Protein AF-A0A8T4BGD8-F1 (afdb_monomer_lite)

Radius of gyration: 16.43 Å; chains: 1; bounding box: 42×38×38 Å

Secondary structure (DSSP, 8-state):
--HHHHHHHHHHHHHHHHHHT--HHHHHHHHHHHHHHT-SSSGGG-GGGSHHHHHHHHHHHHHHHHH-SEEEEE-TT--HHHHSSPPPTTEEEEEEGGGHHHHTTTS-EEEEEE-S-STHHHHHHHHTT--EEEE--TT-HHHHHHHHHHHTTT---EEEE--SSS--TT-B----SSHHHHHHHHHHHTT--GGGEEEES--SSS--TTPPS--HHHHHHHHHHHHHHHHHH-TT---

Structure (mmCIF, N/CA/C/O backbone):
data_AF-A0A8T4BGD8-F1
#
_entry.id   AF-A0A8T4BGD8-F1
#
loop_
_atom_site.group_PDB
_atom_site.id
_atom_site.type_symbol
_atom_site.label_atom_id
_atom_site.label_alt_id
_atom_site.label_comp_id
_atom_site.label_asym_id
_atom_site.label_entity_id
_atom_site.label_seq_id
_atom_site.pdbx_PDB_ins_code
_atom_site.Cartn_x
_atom_site.Cartn_y
_atom_site.Cartn_z
_atom_site.occupancy
_atom_site.B_iso_or_equiv
_atom_site.auth_seq_id
_atom_site.auth_comp_id
_atom_site.auth_asym_id
_atom_site.auth_atom_id
_atom_site.pdbx_PDB_model_num
ATOM 1 N N . MET A 1 1 ? 1.649 -10.622 11.796 1.00 87.75 1 MET A N 1
ATOM 2 C CA . MET A 1 1 ? 2.387 -11.508 10.881 1.00 87.75 1 MET A CA 1
ATOM 3 C C . MET A 1 1 ? 3.762 -11.904 11.394 1.00 87.75 1 MET A C 1
ATOM 5 O O . MET A 1 1 ? 4.585 -11.037 11.688 1.00 87.75 1 MET A O 1
ATOM 9 N N . ASP A 1 2 ? 4.013 -13.209 11.498 1.00 88.25 2 ASP A N 1
ATOM 10 C CA . ASP A 1 2 ? 5.334 -13.751 11.836 1.00 88.25 2 ASP A CA 1
ATOM 11 C C . ASP A 1 2 ? 6.197 -14.051 10.588 1.00 88.25 2 ASP A C 1
ATOM 13 O O . ASP A 1 2 ? 5.819 -13.770 9.450 1.00 88.25 2 ASP A O 1
ATOM 17 N N . ALA A 1 3 ? 7.416 -14.560 10.795 1.00 87.69 3 ALA A N 1
ATOM 18 C CA . ALA A 1 3 ? 8.348 -14.831 9.700 1.00 87.69 3 ALA A CA 1
ATOM 19 C C . ALA A 1 3 ? 7.938 -16.023 8.815 1.00 87.69 3 ALA A C 1
ATOM 21 O O . ALA A 1 3 ? 8.302 -16.042 7.637 1.00 87.69 3 ALA A O 1
ATOM 22 N N . VAL A 1 4 ? 7.225 -17.010 9.368 1.00 89.19 4 VAL A N 1
ATOM 23 C CA . VAL A 1 4 ? 6.755 -18.190 8.629 1.00 89.19 4 VAL A CA 1
ATOM 24 C C . VAL A 1 4 ? 5.630 -17.766 7.701 1.00 89.19 4 VAL A C 1
ATOM 26 O O . VAL A 1 4 ? 5.747 -17.941 6.492 1.00 89.19 4 VAL A O 1
ATOM 29 N N . GLU A 1 5 ? 4.626 -17.091 8.250 1.00 90.75 5 GLU A N 1
ATOM 30 C CA . GLU A 1 5 ? 3.493 -16.553 7.502 1.00 90.75 5 GLU A CA 1
ATOM 31 C C . GLU A 1 5 ? 3.954 -15.600 6.389 1.00 90.75 5 GLU A C 1
ATOM 33 O O . GLU A 1 5 ? 3.582 -15.752 5.227 1.00 90.75 5 GLU A O 1
ATOM 38 N N . ARG A 1 6 ? 4.887 -14.683 6.690 1.00 93.00 6 ARG A N 1
ATOM 39 C CA . ARG A 1 6 ? 5.489 -13.816 5.662 1.00 93.00 6 ARG A CA 1
ATOM 40 C C . ARG A 1 6 ? 6.156 -14.618 4.541 1.00 93.00 6 ARG A C 1
ATOM 42 O O . ARG A 1 6 ? 6.074 -14.228 3.379 1.00 93.00 6 ARG A O 1
ATOM 49 N N . SER A 1 7 ? 6.847 -15.705 4.880 1.00 93.44 7 SER A N 1
ATOM 50 C CA . SER A 1 7 ? 7.520 -16.549 3.886 1.00 93.44 7 SER A CA 1
ATOM 51 C C . SER A 1 7 ? 6.514 -17.287 3.000 1.00 93.44 7 SER A C 1
ATOM 53 O O . SER A 1 7 ? 6.748 -17.416 1.799 1.00 93.44 7 SER A O 1
ATOM 55 N N . GLU A 1 8 ? 5.379 -17.717 3.555 1.00 94.62 8 GLU A N 1
ATOM 56 C CA . GLU A 1 8 ? 4.277 -18.323 2.798 1.00 94.62 8 GLU A CA 1
ATOM 57 C C . GLU A 1 8 ? 3.648 -17.321 1.821 1.00 94.62 8 GLU A C 1
ATOM 59 O O . GLU A 1 8 ? 3.467 -17.636 0.643 1.00 94.62 8 GLU A O 1
ATOM 64 N N . LEU A 1 9 ? 3.416 -16.079 2.255 1.00 96.00 9 LEU A N 1
ATOM 65 C CA . LEU A 1 9 ? 2.900 -15.020 1.383 1.00 96.00 9 LEU A CA 1
ATOM 66 C C . LEU A 1 9 ? 3.867 -14.658 0.245 1.00 96.00 9 LEU A C 1
ATOM 68 O O . LEU A 1 9 ? 3.434 -14.423 -0.883 1.00 96.00 9 LEU A O 1
ATOM 72 N N . ILE A 1 10 ? 5.178 -14.643 0.508 1.00 96.50 10 ILE A N 1
ATOM 73 C CA . ILE A 1 10 ? 6.195 -14.449 -0.541 1.00 96.50 10 ILE A CA 1
ATOM 74 C C . ILE A 1 10 ? 6.209 -15.646 -1.505 1.00 96.50 10 ILE A C 1
ATOM 76 O O . ILE A 1 10 ? 6.314 -15.461 -2.717 1.00 96.50 10 ILE A O 1
ATOM 80 N N . ALA A 1 11 ? 6.034 -16.876 -1.011 1.00 96.81 11 ALA A N 1
ATOM 81 C CA . ALA A 1 11 ? 5.928 -18.053 -1.873 1.00 96.81 11 ALA A CA 1
ATOM 82 C C . ALA A 1 11 ? 4.713 -17.974 -2.818 1.00 96.81 11 ALA A C 1
ATOM 84 O O . ALA A 1 11 ? 4.820 -18.369 -3.981 1.00 96.81 11 ALA A O 1
ATOM 85 N N . ILE A 1 12 ? 3.587 -17.408 -2.368 1.00 97.00 12 ILE A N 1
ATOM 86 C CA . ILE A 1 12 ? 2.411 -17.168 -3.222 1.00 97.00 12 ILE A CA 1
ATOM 87 C C . ILE A 1 12 ? 2.740 -16.208 -4.381 1.00 97.00 12 ILE A C 1
ATOM 89 O O . ILE A 1 12 ? 2.284 -16.439 -5.498 1.00 97.00 12 ILE A O 1
ATOM 93 N N . GLN A 1 13 ? 3.589 -15.191 -4.183 1.00 97.25 13 GLN A N 1
ATOM 94 C CA . GLN A 1 13 ? 4.009 -14.289 -5.273 1.00 97.25 13 GLN A CA 1
ATOM 95 C C . GLN A 1 13 ? 4.698 -15.048 -6.421 1.00 97.25 13 GLN A C 1
ATOM 97 O O . GLN A 1 13 ? 4.481 -14.740 -7.594 1.00 97.25 13 GLN A O 1
ATOM 102 N N . HIS A 1 14 ? 5.498 -16.072 -6.101 1.00 97.31 14 HIS A N 1
ATOM 103 C CA . HIS A 1 14 ? 6.124 -16.934 -7.109 1.00 97.31 14 HIS A CA 1
ATOM 104 C C . HIS A 1 14 ? 5.092 -17.779 -7.862 1.00 97.31 14 HIS A C 1
ATOM 106 O O . HIS A 1 14 ? 5.135 -17.827 -9.089 1.00 97.31 14 HIS A O 1
ATOM 112 N N . GLN A 1 15 ? 4.116 -18.356 -7.157 1.00 97.75 15 GLN A N 1
ATOM 113 C CA . GLN A 1 15 ? 3.029 -19.124 -7.783 1.00 97.75 15 GLN A CA 1
ATOM 114 C C . GLN A 1 15 ? 2.182 -18.261 -8.727 1.00 97.75 15 GLN A C 1
ATOM 116 O O . GLN A 1 15 ? 1.775 -18.712 -9.793 1.00 97.75 15 GLN A O 1
ATOM 121 N N . ILE A 1 16 ? 1.948 -17.001 -8.358 1.00 96.88 16 ILE A N 1
ATOM 122 C CA . ILE A 1 16 ? 1.233 -16.032 -9.192 1.00 96.88 16 ILE A CA 1
ATOM 123 C C . ILE A 1 16 ? 2.016 -15.753 -10.476 1.00 96.88 16 ILE A C 1
ATOM 125 O O . ILE A 1 16 ? 1.445 -15.807 -11.564 1.00 96.88 16 ILE A O 1
ATOM 129 N N . ARG A 1 17 ? 3.329 -15.504 -10.383 1.00 96.06 17 ARG A N 1
ATOM 130 C CA . ARG A 1 17 ? 4.173 -15.327 -11.577 1.00 96.06 17 ARG A CA 1
ATOM 131 C C . ARG A 1 17 ? 4.085 -16.531 -12.513 1.00 96.06 17 ARG A C 1
ATOM 133 O O . ARG A 1 17 ? 3.921 -16.343 -13.716 1.00 96.06 17 ARG A O 1
ATOM 140 N N . GLU A 1 18 ? 4.127 -17.744 -11.968 1.00 96.62 18 GLU A N 1
ATOM 141 C CA . GLU A 1 18 ? 3.958 -18.979 -12.741 1.00 96.62 18 GLU A CA 1
ATOM 142 C C . GLU A 1 18 ? 2.571 -19.068 -13.406 1.00 96.62 18 GLU A C 1
ATOM 144 O O . GLU A 1 18 ? 2.489 -19.349 -14.602 1.00 96.62 18 GLU A O 1
ATOM 149 N N . ASP A 1 19 ? 1.489 -18.769 -12.678 1.00 96.38 19 ASP A N 1
ATOM 150 C CA . ASP A 1 19 ? 0.101 -18.854 -13.167 1.00 96.38 19 ASP A CA 1
ATOM 151 C C . ASP A 1 19 ? -0.224 -17.854 -14.291 1.00 96.38 19 ASP A C 1
ATOM 153 O O . ASP A 1 19 ? -1.008 -18.144 -15.203 1.00 96.38 19 ASP A O 1
ATOM 157 N N . PHE A 1 20 ? 0.384 -16.667 -14.251 1.00 94.62 20 PHE A N 1
ATOM 158 C CA . PHE A 1 20 ? 0.205 -15.638 -15.278 1.00 94.62 20 PHE A CA 1
ATOM 159 C C . PHE A 1 20 ? 1.308 -15.632 -16.349 1.00 94.62 20 PHE A C 1
ATOM 161 O O . PHE A 1 20 ? 1.194 -14.898 -17.332 1.00 94.62 20 PHE A O 1
ATOM 168 N N . GLY A 1 21 ? 2.354 -16.449 -16.193 1.00 95.19 21 GLY A N 1
ATOM 169 C CA . GLY A 1 21 ? 3.512 -16.463 -17.090 1.00 95.19 21 GLY A CA 1
ATOM 170 C C . GLY A 1 21 ? 4.332 -15.168 -17.046 1.00 95.19 21 GLY A C 1
ATOM 171 O O . GLY A 1 21 ? 4.937 -14.791 -18.050 1.00 95.19 21 GLY A O 1
ATOM 172 N N . TRP A 1 22 ? 4.327 -14.466 -15.910 1.00 94.19 22 TRP A N 1
ATOM 173 C CA . TRP A 1 22 ? 5.119 -13.254 -15.703 1.00 94.19 22 TRP A CA 1
ATOM 174 C C . TRP A 1 22 ? 6.536 -13.584 -15.261 1.00 94.19 22 TRP A C 1
ATOM 176 O O . TRP A 1 22 ? 6.792 -14.599 -14.612 1.00 94.19 22 TRP A O 1
ATOM 186 N N . THR A 1 23 ? 7.477 -12.710 -15.607 1.00 94.06 23 THR A N 1
ATOM 187 C CA . THR A 1 23 ? 8.880 -12.940 -15.281 1.00 94.06 23 THR A CA 1
ATOM 188 C C . THR A 1 23 ? 9.233 -12.322 -13.934 1.00 94.06 23 THR A C 1
ATOM 190 O O . THR A 1 23 ? 8.814 -11.219 -13.601 1.00 94.06 23 THR A O 1
ATOM 193 N N . TYR A 1 24 ? 10.079 -13.012 -13.169 1.00 95.75 24 TYR A N 1
ATOM 194 C CA . TYR A 1 24 ? 10.705 -12.435 -11.975 1.00 95.75 24 TYR A CA 1
ATOM 195 C C . TYR A 1 24 ? 11.590 -11.221 -12.313 1.00 95.75 24 TYR A C 1
ATOM 197 O O . TYR A 1 24 ? 11.807 -10.339 -11.485 1.00 95.75 24 TYR A O 1
ATOM 205 N N . HIS A 1 25 ? 12.120 -11.185 -13.540 1.00 95.31 25 HIS A N 1
ATOM 206 C CA . HIS A 1 25 ? 13.003 -10.121 -13.995 1.00 95.31 25 HIS A CA 1
ATOM 207 C C . HIS A 1 25 ? 12.311 -8.755 -13.988 1.00 95.31 25 HIS A C 1
ATOM 209 O O . HIS A 1 25 ? 12.917 -7.801 -13.510 1.00 95.31 25 HIS A O 1
ATOM 215 N N . ASP A 1 26 ? 11.051 -8.681 -14.426 1.00 93.81 26 ASP A N 1
ATOM 216 C CA . ASP A 1 26 ? 10.295 -7.423 -14.486 1.00 93.81 26 ASP A CA 1
ATOM 217 C C . ASP A 1 26 ? 10.066 -6.829 -13.081 1.00 93.81 26 ASP A C 1
ATOM 219 O O . ASP A 1 26 ? 10.239 -5.627 -12.863 1.00 93.81 26 ASP A O 1
ATOM 223 N N . ASP A 1 27 ? 9.749 -7.675 -12.093 1.00 95.62 27 ASP A N 1
ATOM 224 C CA . ASP A 1 27 ? 9.593 -7.258 -10.692 1.00 95.62 27 ASP A CA 1
ATOM 225 C C . ASP A 1 27 ? 10.910 -6.735 -10.107 1.00 95.62 27 ASP A C 1
ATOM 227 O O . ASP A 1 27 ? 10.945 -5.701 -9.432 1.00 95.62 27 ASP A O 1
ATOM 231 N N . ARG A 1 28 ? 12.013 -7.435 -10.393 1.00 97.00 28 ARG A N 1
ATOM 232 C CA . ARG A 1 28 ? 13.354 -7.042 -9.954 1.00 97.00 28 ARG A CA 1
ATOM 233 C C . ARG A 1 28 ? 13.806 -5.736 -10.589 1.00 97.00 28 ARG A C 1
ATOM 235 O O . ARG A 1 28 ? 14.287 -4.854 -9.880 1.00 97.00 28 ARG A O 1
ATOM 242 N N . GLU A 1 29 ? 13.630 -5.591 -11.897 1.00 96.19 29 GLU A N 1
ATOM 243 C CA . GLU A 1 29 ? 13.959 -4.359 -12.607 1.00 96.19 29 GLU A CA 1
ATOM 244 C C . GLU A 1 29 ? 13.149 -3.180 -12.046 1.00 96.19 29 GLU A C 1
ATOM 246 O O . GLU A 1 29 ? 13.696 -2.095 -11.828 1.00 96.19 29 GLU A O 1
ATOM 251 N N . SER A 1 30 ? 11.861 -3.378 -11.754 1.00 95.62 30 SER A N 1
ATOM 252 C CA . SER A 1 30 ? 11.027 -2.341 -11.139 1.00 95.62 30 SER A CA 1
ATOM 253 C C . SER A 1 30 ? 11.508 -1.956 -9.736 1.00 95.62 30 SER A C 1
ATOM 255 O O . SER A 1 30 ? 11.629 -0.765 -9.429 1.00 95.62 30 SER A O 1
ATOM 257 N N . ALA A 1 31 ? 11.858 -2.935 -8.896 1.00 97.62 31 ALA A N 1
ATOM 258 C CA . ALA A 1 31 ? 12.366 -2.685 -7.547 1.00 97.62 31 ALA A CA 1
ATOM 259 C C . ALA A 1 31 ? 13.685 -1.894 -7.563 1.00 97.62 31 ALA A C 1
ATOM 261 O O . ALA A 1 31 ? 13.816 -0.891 -6.856 1.00 97.62 31 ALA A O 1
ATOM 262 N N . GLU A 1 32 ? 14.638 -2.292 -8.411 1.00 97.50 32 GLU A N 1
ATOM 263 C CA . GLU A 1 32 ? 15.929 -1.611 -8.567 1.00 97.50 32 GLU A CA 1
ATOM 264 C C . GLU A 1 32 ? 15.753 -0.177 -9.102 1.00 97.50 32 GLU A C 1
ATOM 266 O O . GLU A 1 32 ? 16.353 0.765 -8.572 1.00 97.50 32 GLU A O 1
ATOM 271 N N . ASN A 1 33 ? 14.872 0.020 -10.090 1.00 96.38 33 ASN A N 1
ATOM 272 C CA . ASN A 1 33 ? 14.546 1.345 -10.623 1.00 96.38 33 ASN A CA 1
ATOM 273 C C . ASN A 1 33 ? 13.889 2.251 -9.574 1.00 96.38 33 ASN A C 1
ATOM 275 O O . ASN A 1 33 ? 14.230 3.435 -9.470 1.00 96.38 33 ASN A O 1
ATOM 279 N N . LEU A 1 34 ? 12.944 1.721 -8.789 1.00 97.31 34 LEU A N 1
ATOM 280 C CA . LEU A 1 34 ? 12.300 2.475 -7.718 1.00 97.31 34 LEU A CA 1
ATOM 281 C C . LEU A 1 34 ? 13.322 2.877 -6.653 1.00 97.31 34 LEU A C 1
ATOM 283 O O . LEU A 1 34 ? 13.389 4.052 -6.289 1.00 97.31 34 LEU A O 1
ATOM 287 N N . LEU A 1 35 ? 14.173 1.946 -6.217 1.00 96.69 35 LEU A N 1
ATOM 288 C CA . LEU A 1 35 ? 15.237 2.228 -5.256 1.00 96.69 35 LEU A CA 1
ATOM 289 C C . LEU A 1 35 ? 16.170 3.335 -5.759 1.00 96.69 35 LEU A C 1
ATOM 291 O O . LEU A 1 35 ? 16.467 4.277 -5.022 1.00 96.69 35 LEU A O 1
ATOM 295 N N . GLN A 1 36 ? 16.583 3.270 -7.027 1.00 96.50 36 GLN A N 1
ATOM 296 C CA . GLN A 1 36 ? 17.474 4.259 -7.629 1.00 96.50 36 GLN A CA 1
ATOM 297 C C . GLN A 1 36 ? 16.881 5.677 -7.601 1.00 96.50 36 GLN A C 1
ATOM 299 O O . GLN A 1 36 ? 17.601 6.634 -7.314 1.00 96.50 36 GLN A O 1
ATOM 304 N N . ARG A 1 37 ? 15.569 5.831 -7.832 1.00 96.50 37 ARG A N 1
ATOM 305 C CA . ARG A 1 37 ? 14.874 7.137 -7.773 1.00 96.50 37 ARG A CA 1
ATOM 306 C C . ARG A 1 37 ? 14.912 7.774 -6.382 1.00 96.50 37 ARG A C 1
ATOM 308 O O . ARG A 1 37 ? 14.854 8.998 -6.270 1.00 96.50 37 ARG A O 1
ATOM 315 N N . PHE A 1 38 ? 15.016 6.953 -5.341 1.00 97.50 38 PHE A N 1
ATOM 316 C CA . PHE A 1 38 ? 15.054 7.375 -3.942 1.00 97.50 38 PHE A CA 1
ATOM 317 C C . PHE A 1 38 ? 16.457 7.327 -3.318 1.00 97.50 38 PHE A C 1
ATOM 319 O O . PHE A 1 38 ? 16.600 7.597 -2.123 1.00 97.50 38 PHE A O 1
ATOM 326 N N . ASN A 1 39 ? 17.489 7.025 -4.112 1.00 95.12 39 ASN A N 1
ATOM 327 C CA . ASN A 1 39 ? 18.878 6.934 -3.670 1.00 95.12 39 ASN A CA 1
ATOM 328 C C . ASN A 1 39 ? 19.567 8.314 -3.657 1.00 95.12 39 ASN A C 1
ATOM 330 O O . ASN A 1 39 ? 20.508 8.576 -4.409 1.00 95.12 39 ASN A O 1
ATOM 334 N N . SER A 1 40 ? 19.048 9.235 -2.843 1.00 96.38 40 SER A N 1
ATOM 335 C CA . SER A 1 40 ? 19.670 10.533 -2.569 1.00 96.38 40 SER A CA 1
ATOM 336 C C . SER A 1 40 ? 19.210 11.100 -1.221 1.00 96.38 40 SER A C 1
ATOM 338 O O . SER A 1 40 ? 18.224 10.643 -0.644 1.00 96.38 40 SER A O 1
ATOM 340 N N . GLU A 1 41 ? 19.901 12.132 -0.728 1.00 96.88 41 GLU A N 1
ATOM 341 C CA . GLU A 1 41 ? 19.533 12.836 0.512 1.00 96.88 41 GLU A CA 1
ATOM 342 C C . GLU A 1 41 ? 18.221 13.627 0.406 1.00 96.88 41 GLU A C 1
ATOM 344 O O . GLU A 1 41 ? 17.618 13.964 1.423 1.00 96.88 41 GLU A O 1
ATOM 349 N N . ALA A 1 42 ? 17.773 13.928 -0.816 1.00 97.06 42 ALA A N 1
ATOM 350 C CA . ALA A 1 42 ? 16.523 14.630 -1.083 1.00 97.06 42 ALA A CA 1
ATOM 351 C C . ALA A 1 42 ? 15.891 14.131 -2.395 1.00 97.06 42 ALA A C 1
ATOM 353 O O . ALA A 1 42 ? 15.965 14.823 -3.420 1.00 97.06 42 ALA A O 1
ATOM 354 N N . PRO A 1 43 ? 15.279 12.931 -2.405 1.00 97.69 43 PRO A N 1
ATOM 355 C CA . PRO A 1 43 ? 14.611 12.392 -3.584 1.00 97.69 43 PRO A CA 1
ATOM 356 C C . PRO A 1 43 ? 13.562 13.366 -4.106 1.00 97.69 43 PRO A C 1
ATOM 358 O O . PRO A 1 43 ? 12.755 13.884 -3.339 1.00 97.69 43 PRO A O 1
ATOM 361 N N . PHE A 1 44 ? 13.600 13.658 -5.408 1.00 97.19 44 PHE A N 1
ATOM 362 C CA . PHE A 1 44 ? 12.726 14.658 -6.039 1.00 97.19 44 PHE A CA 1
ATOM 363 C C . PHE A 1 44 ? 12.779 16.054 -5.375 1.00 97.19 44 PHE A C 1
ATOM 365 O O . PHE A 1 44 ? 11.830 16.829 -5.474 1.00 97.19 44 PHE A O 1
ATOM 372 N N . GLY A 1 45 ? 13.893 16.391 -4.712 1.00 96.56 45 GLY A N 1
ATOM 373 C CA . GLY A 1 45 ? 14.073 17.647 -3.980 1.00 96.56 45 GLY A CA 1
ATOM 374 C C . GLY A 1 45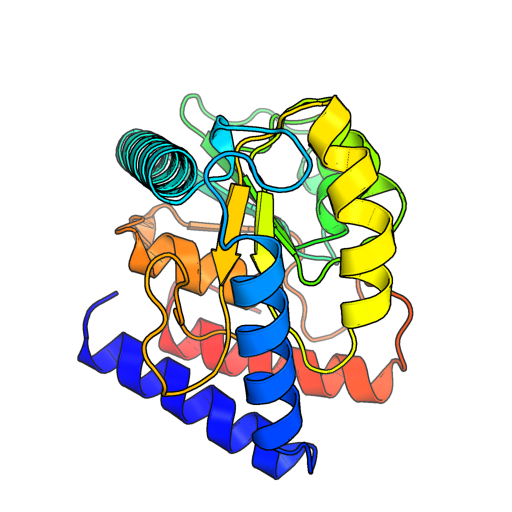 ? 13.488 17.648 -2.565 1.00 96.56 45 GLY A C 1
ATOM 375 O O . GLY A 1 45 ? 13.452 18.705 -1.939 1.00 96.56 45 GLY A O 1
ATOM 376 N N . LEU A 1 46 ? 13.048 16.493 -2.052 1.00 96.62 46 LEU A N 1
ATOM 377 C CA . LEU A 1 46 ? 12.349 16.380 -0.777 1.00 96.62 46 LEU A CA 1
ATOM 378 C C . LEU A 1 46 ? 13.135 15.531 0.245 1.00 96.62 46 LEU A C 1
ATOM 380 O O . LEU A 1 46 ? 13.149 14.304 0.145 1.00 96.62 46 LEU A O 1
ATOM 384 N N . PRO A 1 47 ? 13.764 16.144 1.269 1.00 96.56 47 PRO A N 1
ATOM 385 C CA . PRO A 1 47 ? 14.519 15.408 2.287 1.00 96.56 47 PRO A CA 1
ATOM 386 C C . PRO A 1 47 ? 13.687 14.394 3.078 1.00 96.56 47 PRO A C 1
ATOM 388 O O . PRO A 1 47 ? 14.199 13.350 3.463 1.00 96.56 47 PRO A O 1
ATOM 391 N N . SER A 1 48 ? 12.387 14.645 3.280 1.00 97.19 48 SER A N 1
ATOM 392 C CA . SER A 1 48 ? 11.499 13.700 3.976 1.00 97.19 48 SER A CA 1
ATOM 393 C C . SER A 1 48 ? 11.261 12.395 3.206 1.00 97.19 48 SER A C 1
ATOM 395 O O . SER A 1 48 ? 10.696 11.458 3.763 1.00 97.19 48 SER A O 1
ATOM 397 N N . TRP A 1 49 ? 11.700 12.300 1.948 1.00 98.12 49 TRP A N 1
ATOM 398 C CA . TRP A 1 49 ? 11.635 11.076 1.151 1.00 98.12 49 TRP A CA 1
ATOM 399 C C . TRP A 1 49 ? 12.939 10.282 1.135 1.00 98.12 49 TRP A C 1
ATOM 401 O O . TRP A 1 49 ? 12.965 9.198 0.554 1.00 98.12 49 TRP A O 1
ATOM 411 N N . ASN A 1 50 ? 14.012 10.761 1.769 1.00 97.69 50 ASN A N 1
ATOM 412 C CA . ASN A 1 50 ? 15.234 9.975 1.933 1.00 97.69 50 ASN A CA 1
ATOM 413 C C . ASN A 1 50 ? 15.011 8.782 2.884 1.00 97.69 50 ASN A C 1
ATOM 415 O O . ASN A 1 50 ? 13.933 8.619 3.458 1.00 97.69 50 ASN A O 1
ATOM 419 N N . HIS A 1 51 ? 16.033 7.944 3.079 1.00 97.12 51 HIS A N 1
ATOM 420 C CA . HIS A 1 51 ? 15.914 6.761 3.937 1.00 97.12 51 HIS A CA 1
ATOM 421 C C . HIS A 1 51 ? 15.372 7.088 5.342 1.00 97.12 51 HIS A C 1
ATOM 423 O O . HIS A 1 51 ? 14.425 6.451 5.797 1.00 97.12 51 HIS A O 1
ATOM 429 N N . GLN A 1 52 ? 15.903 8.118 6.006 1.00 97.44 52 GLN A N 1
ATOM 430 C CA . GLN A 1 52 ? 15.480 8.498 7.359 1.00 97.44 52 GLN A CA 1
ATOM 431 C C . GLN A 1 52 ? 14.025 8.977 7.403 1.00 97.44 52 GLN A C 1
ATOM 433 O O . GLN A 1 52 ? 13.277 8.594 8.303 1.00 97.44 52 GLN A O 1
ATOM 438 N N . GLY A 1 53 ? 13.608 9.782 6.425 1.00 98.12 53 GLY A N 1
ATOM 439 C CA . GLY A 1 53 ? 12.238 10.277 6.336 1.00 98.12 53 GLY A CA 1
ATOM 440 C C . GLY A 1 53 ? 11.222 9.158 6.098 1.00 98.12 53 GLY A C 1
ATOM 441 O O . GLY A 1 53 ? 10.191 9.110 6.773 1.00 98.12 53 GLY A O 1
ATOM 442 N N . ARG A 1 54 ? 11.553 8.182 5.241 1.00 98.12 54 ARG A N 1
ATOM 443 C CA . ARG A 1 54 ? 10.706 6.995 5.032 1.00 98.12 54 ARG A CA 1
ATOM 444 C C . ARG A 1 54 ? 10.630 6.108 6.277 1.00 98.12 54 ARG A C 1
ATOM 446 O O . ARG A 1 54 ? 9.551 5.627 6.611 1.00 98.12 54 ARG A O 1
ATOM 453 N N . GLN A 1 55 ? 11.733 5.944 7.013 1.00 98.12 55 GLN A N 1
ATOM 454 C CA . GLN A 1 55 ? 11.722 5.236 8.303 1.00 98.12 55 GLN A CA 1
ATOM 455 C C . GLN A 1 55 ? 10.847 5.957 9.342 1.00 98.12 55 GLN A C 1
ATOM 457 O O . GLN A 1 55 ? 10.086 5.321 10.068 1.00 98.12 55 GLN A O 1
ATOM 462 N N . ALA A 1 56 ? 10.888 7.292 9.396 1.00 98.38 56 ALA A N 1
ATOM 463 C CA . ALA A 1 56 ? 10.013 8.075 10.270 1.00 98.38 56 ALA A CA 1
ATOM 464 C C . ALA A 1 56 ? 8.525 7.942 9.888 1.00 98.38 56 ALA A C 1
ATOM 466 O O . ALA A 1 56 ? 7.670 7.840 10.776 1.00 98.38 56 ALA A O 1
ATOM 467 N N . ALA A 1 57 ? 8.213 7.894 8.588 1.00 98.50 57 ALA A N 1
ATOM 468 C CA . ALA A 1 57 ? 6.860 7.635 8.094 1.00 98.50 57 ALA A CA 1
ATOM 469 C C . ALA A 1 57 ? 6.366 6.243 8.521 1.00 98.50 57 ALA A C 1
ATOM 471 O O . ALA A 1 57 ? 5.268 6.124 9.066 1.00 98.50 57 ALA A O 1
ATOM 472 N N . LEU A 1 58 ? 7.210 5.216 8.374 1.00 98.44 58 LEU A N 1
ATOM 473 C CA . LEU A 1 58 ? 6.907 3.843 8.782 1.00 98.44 58 LEU A CA 1
ATOM 474 C C . LEU A 1 58 ? 6.655 3.724 10.292 1.00 98.44 58 LEU A C 1
ATOM 476 O O . LEU A 1 58 ? 5.676 3.105 10.716 1.00 98.44 58 LEU A O 1
ATOM 480 N N . HIS A 1 59 ? 7.493 4.359 11.117 1.00 98.38 59 HIS A N 1
ATOM 481 C CA . HIS A 1 59 ? 7.294 4.404 12.568 1.00 98.38 59 HIS A CA 1
ATOM 482 C C . HIS A 1 59 ? 5.991 5.113 12.956 1.00 98.38 59 HIS A C 1
ATOM 484 O O . HIS A 1 59 ? 5.277 4.634 13.837 1.00 98.38 59 HIS A O 1
ATOM 490 N N . SER A 1 60 ? 5.663 6.224 12.292 1.00 98.50 60 SER A N 1
ATOM 491 C CA . SER A 1 60 ? 4.423 6.969 12.546 1.00 98.50 60 SER A CA 1
ATOM 492 C C . SER A 1 60 ? 3.187 6.146 12.184 1.00 98.50 60 SER A C 1
ATOM 494 O O . SER A 1 60 ? 2.255 6.068 12.985 1.00 98.50 60 SER A O 1
ATOM 496 N N . LEU A 1 61 ? 3.207 5.467 11.030 1.00 98.62 61 LEU A N 1
ATOM 497 C CA . LEU A 1 61 ? 2.154 4.532 10.629 1.00 98.62 61 LEU A CA 1
ATOM 498 C C . LEU A 1 61 ? 1.998 3.412 11.667 1.00 98.62 61 LEU A C 1
ATOM 500 O O . LEU A 1 61 ? 0.900 3.163 12.150 1.00 98.62 61 LEU A O 1
ATOM 504 N N . THR A 1 62 ? 3.106 2.802 12.089 1.00 98.38 62 THR A N 1
ATOM 505 C CA . THR A 1 62 ? 3.108 1.731 13.099 1.00 98.38 62 THR A CA 1
ATOM 506 C C . THR A 1 62 ? 2.514 2.193 14.436 1.00 98.38 62 THR A C 1
ATOM 508 O O . THR A 1 62 ? 1.753 1.464 15.071 1.00 98.38 62 THR A O 1
ATOM 511 N N . ALA A 1 63 ? 2.834 3.412 14.881 1.00 98.38 63 ALA A N 1
ATOM 512 C CA . ALA A 1 63 ? 2.269 3.984 16.101 1.00 98.38 63 ALA A CA 1
ATOM 513 C C . ALA A 1 63 ? 0.757 4.238 15.979 1.00 98.38 63 ALA A C 1
ATOM 515 O O . ALA A 1 63 ? 0.015 3.938 16.914 1.00 98.38 63 ALA A O 1
ATOM 516 N N . ALA A 1 64 ? 0.298 4.737 14.827 1.00 98.25 64 ALA A N 1
ATOM 517 C CA . ALA A 1 64 ? -1.121 4.954 14.562 1.00 98.25 64 ALA A CA 1
ATOM 518 C C . ALA A 1 64 ? -1.916 3.638 14.564 1.00 98.25 64 ALA A C 1
ATOM 520 O O . ALA A 1 64 ? -2.984 3.579 15.166 1.00 98.25 64 ALA A O 1
ATOM 521 N N . LEU A 1 65 ? -1.369 2.569 13.974 1.00 97.88 65 LEU A N 1
ATOM 522 C CA . LEU A 1 65 ? -1.999 1.242 13.972 1.00 97.88 65 LEU A CA 1
ATOM 523 C C . LEU A 1 65 ? -2.129 0.660 15.383 1.00 97.88 65 LEU A C 1
ATOM 525 O O . LEU A 1 65 ? -3.179 0.134 15.734 1.00 97.88 65 LEU A O 1
ATOM 529 N N . LYS A 1 66 ? -1.103 0.817 16.229 1.00 96.94 66 LYS A N 1
ATOM 530 C CA . LYS A 1 66 ? -1.154 0.375 17.636 1.00 96.94 66 LYS A CA 1
ATOM 531 C C . LYS A 1 66 ? -2.212 1.111 18.457 1.00 96.94 66 LYS A C 1
ATOM 533 O O . LYS A 1 66 ? -2.764 0.536 19.390 1.00 96.94 66 LYS A O 1
ATOM 538 N N . ALA A 1 67 ? -2.467 2.376 18.131 1.00 97.44 67 ALA A N 1
ATOM 539 C CA . ALA A 1 67 ? -3.475 3.199 18.791 1.00 97.44 67 ALA A CA 1
ATOM 540 C C . ALA A 1 67 ? -4.889 3.019 18.208 1.00 97.44 67 ALA A C 1
ATOM 542 O O . ALA A 1 67 ? -5.841 3.561 18.767 1.00 97.44 67 ALA A O 1
ATOM 543 N N . ALA A 1 68 ? -5.033 2.307 17.086 1.00 98.19 68 ALA A N 1
ATOM 544 C CA . ALA A 1 68 ? -6.321 2.099 16.448 1.00 98.19 68 ALA A CA 1
ATOM 545 C C . ALA A 1 68 ? -7.185 1.113 17.248 1.00 98.19 68 ALA A C 1
ATOM 547 O O . ALA A 1 68 ? -6.729 0.054 17.688 1.00 98.19 68 ALA A O 1
ATOM 548 N N . GLU A 1 69 ? -8.463 1.452 17.388 1.00 97.94 69 GLU A N 1
ATOM 549 C CA . GLU A 1 69 ? -9.497 0.569 17.941 1.00 97.94 69 GLU A CA 1
ATOM 550 C C . GLU A 1 69 ? -10.144 -0.280 16.841 1.00 97.94 69 GLU A C 1
ATOM 552 O O . GLU A 1 69 ? -10.636 -1.373 17.100 1.00 97.94 69 GLU A O 1
ATOM 557 N N . LYS A 1 70 ? -10.116 0.213 15.596 1.00 98.00 70 LYS A N 1
ATOM 558 C CA . LYS A 1 70 ? -10.629 -0.476 14.411 1.00 98.00 70 LYS A CA 1
ATOM 559 C C . LYS A 1 70 ? -9.814 -0.089 13.183 1.00 98.00 70 LYS A C 1
ATOM 561 O O . LYS A 1 70 ? -9.516 1.091 13.003 1.00 98.00 70 LYS A O 1
ATOM 566 N N . ILE A 1 71 ? -9.487 -1.057 12.333 1.00 98.50 71 ILE A N 1
ATOM 567 C CA . ILE A 1 71 ? -8.740 -0.839 11.090 1.00 98.50 71 ILE A CA 1
ATOM 568 C C . ILE A 1 71 ? -9.623 -1.274 9.924 1.00 98.50 71 ILE A C 1
ATOM 570 O O . ILE A 1 71 ? -9.950 -2.449 9.777 1.00 98.50 71 ILE A O 1
ATOM 574 N N . VAL A 1 72 ? -10.034 -0.310 9.107 1.00 98.31 72 VAL A N 1
ATOM 575 C CA . VAL A 1 72 ? -10.924 -0.539 7.969 1.00 98.31 72 VAL A CA 1
ATOM 576 C C . VAL A 1 72 ? -10.111 -0.516 6.684 1.00 98.31 72 VAL A C 1
ATOM 578 O O . VAL A 1 72 ? -9.571 0.521 6.303 1.00 98.31 72 VAL A O 1
ATOM 581 N N . PHE A 1 73 ? -10.053 -1.650 6.001 1.00 98.44 73 PHE A N 1
ATOM 582 C CA . PHE A 1 73 ? -9.491 -1.765 4.667 1.00 98.44 73 PHE A CA 1
ATOM 583 C C . PHE A 1 73 ? -10.557 -1.435 3.633 1.00 98.44 73 PHE A C 1
ATOM 585 O O . PHE A 1 73 ? -11.636 -2.027 3.626 1.00 98.44 73 PHE A O 1
ATOM 592 N N . VAL A 1 74 ? -10.239 -0.508 2.739 1.00 98.31 74 VAL A N 1
ATOM 593 C CA . VAL A 1 74 ? -11.117 -0.078 1.654 1.00 98.31 74 VAL A CA 1
ATOM 594 C C . VAL A 1 74 ? -10.546 -0.626 0.352 1.00 98.31 74 VAL A C 1
ATOM 596 O O . VAL A 1 74 ? -9.424 -0.302 -0.027 1.00 98.31 74 VAL A O 1
ATOM 599 N N . GLY A 1 75 ? -11.296 -1.525 -0.276 1.00 97.00 75 GLY A N 1
ATOM 600 C CA . GLY A 1 75 ? -10.987 -2.160 -1.550 1.00 97.00 75 GLY A CA 1
ATOM 601 C C . GLY A 1 75 ? -11.729 -1.506 -2.714 1.00 97.00 75 GLY A C 1
ATOM 602 O O . GLY A 1 75 ? -12.599 -0.649 -2.540 1.00 97.00 75 GLY A O 1
ATOM 603 N N . ALA A 1 76 ? -11.391 -1.920 -3.934 1.00 94.69 76 ALA A N 1
ATOM 604 C CA . ALA A 1 76 ? -11.860 -1.263 -5.151 1.00 94.69 76 ALA A CA 1
ATOM 605 C C . ALA A 1 76 ? -13.378 -1.368 -5.400 1.00 94.69 76 ALA A C 1
ATOM 607 O O . ALA A 1 76 ? -13.916 -0.588 -6.182 1.00 94.69 76 ALA A O 1
ATOM 608 N N . ALA A 1 77 ? -14.084 -2.306 -4.758 1.00 94.38 77 ALA A N 1
ATOM 609 C CA . ALA A 1 77 ? -15.542 -2.432 -4.852 1.00 94.38 77 ALA A CA 1
ATOM 610 C C . ALA A 1 77 ? -16.294 -1.630 -3.776 1.00 94.38 77 ALA A C 1
ATOM 612 O O . ALA A 1 77 ? -17.512 -1.752 -3.645 1.00 94.38 77 ALA A O 1
ATOM 613 N N . ALA A 1 78 ? -15.591 -0.822 -2.975 1.00 95.81 78 ALA A N 1
ATOM 614 C CA . ALA A 1 78 ? -16.222 -0.053 -1.914 1.00 95.81 78 ALA A CA 1
ATOM 615 C C . ALA A 1 78 ? -17.134 1.012 -2.522 1.00 95.81 78 ALA A C 1
ATOM 617 O O . ALA A 1 78 ? -16.732 1.759 -3.405 1.00 95.81 78 ALA A O 1
ATOM 618 N N . THR A 1 79 ? -18.359 1.126 -2.026 1.00 94.81 79 THR A N 1
ATOM 619 C CA . THR A 1 79 ? -19.248 2.228 -2.413 1.00 94.81 79 THR A CA 1
ATOM 620 C C . THR A 1 79 ? -19.144 3.352 -1.393 1.00 94.81 79 THR A C 1
ATOM 622 O O . THR A 1 79 ? -18.879 3.109 -0.214 1.00 94.81 79 THR A O 1
ATOM 625 N N . ARG A 1 80 ? -19.421 4.593 -1.808 1.00 94.06 80 ARG A N 1
ATOM 626 C CA . ARG A 1 80 ? -19.488 5.730 -0.874 1.00 94.06 80 ARG A CA 1
ATOM 627 C C . ARG A 1 80 ? -20.481 5.477 0.265 1.00 94.06 80 ARG A C 1
ATOM 629 O O . ARG A 1 80 ? -20.162 5.751 1.415 1.00 94.06 80 ARG A O 1
ATOM 636 N N . SER A 1 81 ? -21.620 4.839 -0.019 1.00 94.75 81 SER A N 1
ATOM 637 C CA . SER A 1 81 ? -22.620 4.482 0.998 1.00 94.75 81 SER A CA 1
ATOM 638 C C . SER A 1 81 ? -22.103 3.537 2.088 1.00 94.75 81 SER A C 1
ATOM 640 O O . SER A 1 81 ? -22.598 3.585 3.207 1.00 94.75 81 SER A O 1
ATOM 642 N N . MET A 1 82 ? -21.102 2.691 1.804 1.00 95.62 82 MET A N 1
ATOM 643 C CA . MET A 1 82 ? -20.469 1.853 2.838 1.00 95.62 82 MET A CA 1
ATOM 644 C C . MET A 1 82 ? -19.642 2.682 3.833 1.00 95.62 82 MET A C 1
ATOM 646 O O . MET A 1 82 ? -19.393 2.235 4.952 1.00 95.62 82 MET A O 1
ATOM 650 N N . LEU A 1 83 ? -19.197 3.874 3.427 1.00 96.94 83 LEU A N 1
ATOM 651 C CA . LEU A 1 83 ? -18.374 4.786 4.225 1.00 96.94 83 LEU A CA 1
ATOM 652 C C . LEU A 1 83 ? -19.194 5.923 4.851 1.00 96.94 83 LEU A C 1
ATOM 654 O O . LEU A 1 83 ? -18.776 6.455 5.877 1.00 96.94 83 LEU A O 1
ATOM 658 N N . GLU A 1 84 ? -20.357 6.254 4.278 1.00 95.25 84 GLU A N 1
ATOM 659 C CA . GLU A 1 84 ? -21.343 7.234 4.769 1.00 95.25 84 GLU A CA 1
ATOM 660 C C . GLU A 1 84 ? -22.095 6.730 6.013 1.00 95.25 84 GLU A C 1
ATOM 662 O O . GLU A 1 84 ? -23.307 6.523 6.012 1.00 95.25 84 GLU A O 1
ATOM 667 N N . GLN A 1 85 ? -21.355 6.526 7.097 1.00 94.31 85 GLN A N 1
ATOM 668 C CA . GLN A 1 85 ? -21.886 6.134 8.396 1.00 94.31 85 GLN A CA 1
ATOM 669 C C . GLN A 1 85 ? -21.028 6.693 9.532 1.00 94.31 85 GLN A C 1
ATOM 671 O O . GLN A 1 85 ? -19.888 7.114 9.326 1.00 94.31 85 GLN A O 1
ATOM 676 N N . ASP A 1 86 ? -21.572 6.664 10.746 1.00 94.56 86 ASP A N 1
ATOM 677 C CA . ASP A 1 86 ? -20.826 7.049 11.938 1.00 94.56 86 ASP A CA 1
ATOM 678 C C . ASP A 1 86 ? -19.833 5.949 12.321 1.00 94.56 86 ASP A C 1
ATOM 680 O O . ASP A 1 86 ? -20.204 4.822 12.660 1.00 94.56 86 ASP A O 1
ATOM 684 N N . TRP A 1 87 ? -18.550 6.294 12.305 1.00 97.12 87 TRP A N 1
ATOM 685 C CA . TRP A 1 87 ? -17.479 5.402 12.725 1.00 97.12 87 TRP A CA 1
ATOM 686 C C . TRP A 1 87 ? -17.123 5.628 14.191 1.00 97.12 87 TRP A C 1
ATOM 688 O O . TRP A 1 87 ? -17.033 6.761 14.669 1.00 97.12 87 TRP A O 1
ATOM 698 N N . SER A 1 88 ? -16.882 4.540 14.924 1.00 96.56 88 SER A N 1
ATOM 699 C CA . SER A 1 88 ? -16.437 4.622 16.314 1.00 96.56 88 SER A CA 1
ATOM 700 C C . SER A 1 88 ? -15.110 5.373 16.420 1.00 96.56 88 SER A C 1
ATOM 702 O O . SER A 1 88 ? -14.229 5.239 15.564 1.00 96.56 88 SER A O 1
ATOM 704 N N . LYS A 1 89 ? -14.936 6.138 17.502 1.00 96.50 89 LYS A N 1
ATOM 705 C CA . LYS A 1 89 ? -13.667 6.814 17.797 1.00 96.50 89 LYS A CA 1
ATOM 706 C C . LYS A 1 89 ? -12.514 5.801 17.779 1.00 96.50 89 LYS A C 1
ATOM 708 O O . LYS A 1 89 ? -12.644 4.722 18.343 1.00 96.50 89 LYS A O 1
ATOM 713 N N . GLY A 1 90 ? -11.396 6.174 17.156 1.00 96.88 90 GLY A N 1
ATOM 714 C CA . GLY A 1 90 ? -10.236 5.288 17.004 1.00 96.88 90 GLY A CA 1
ATOM 715 C C . GLY A 1 90 ? -10.299 4.371 15.778 1.00 96.88 90 GLY A C 1
ATOM 716 O O . GLY A 1 90 ? -9.421 3.526 15.628 1.00 96.88 90 GLY A O 1
ATOM 717 N N . THR A 1 91 ? -11.299 4.531 14.903 1.00 98.50 91 THR A N 1
ATOM 718 C CA . THR A 1 91 ? -11.303 3.891 13.579 1.00 98.50 91 THR A CA 1
ATOM 719 C C . THR A 1 91 ? -10.305 4.583 12.655 1.00 98.50 91 THR A C 1
ATOM 721 O O . THR A 1 91 ? -10.319 5.809 12.541 1.00 98.50 91 THR A O 1
ATOM 724 N N . VAL A 1 92 ? -9.469 3.800 11.976 1.00 98.62 92 VAL A N 1
ATOM 725 C CA . VAL A 1 92 ? -8.549 4.266 10.930 1.00 98.62 92 VAL A CA 1
ATOM 726 C C . VAL A 1 92 ? -8.829 3.547 9.613 1.00 98.62 92 VAL A C 1
ATOM 728 O O . VAL A 1 92 ? -9.272 2.399 9.617 1.00 98.62 92 VAL A O 1
ATOM 731 N N . PHE A 1 93 ? -8.555 4.213 8.490 1.00 98.75 93 PHE A N 1
ATOM 732 C CA . PHE A 1 93 ? -8.857 3.701 7.152 1.00 98.75 93 PHE A CA 1
ATOM 733 C C . PHE A 1 93 ? -7.589 3.498 6.335 1.00 98.75 93 PHE A C 1
ATOM 735 O O . PHE A 1 93 ? -6.748 4.392 6.252 1.00 98.75 93 PHE A O 1
ATOM 742 N N . VAL A 1 94 ? -7.480 2.339 5.699 1.00 98.81 94 VAL A N 1
ATOM 743 C CA . VAL A 1 94 ? -6.387 1.967 4.803 1.00 98.81 94 VAL A CA 1
ATOM 744 C C . VAL A 1 94 ? -6.989 1.749 3.424 1.00 98.81 94 VAL A C 1
ATOM 746 O O . VAL A 1 94 ? -7.808 0.850 3.249 1.00 98.81 94 VAL A O 1
ATOM 749 N N . ALA A 1 95 ? -6.627 2.589 2.459 1.00 98.50 95 ALA A N 1
ATOM 750 C CA . ALA A 1 95 ? -7.188 2.517 1.114 1.00 98.50 95 ALA A CA 1
ATOM 751 C C . ALA A 1 95 ? -6.223 1.816 0.153 1.00 98.50 95 ALA A C 1
ATOM 753 O O . ALA A 1 95 ? -5.030 2.120 0.121 1.00 98.50 95 ALA A O 1
ATOM 754 N N . ALA A 1 96 ? -6.756 0.899 -0.646 1.00 98.06 96 ALA A N 1
ATOM 755 C CA . ALA A 1 96 ? -6.043 0.269 -1.744 1.00 98.06 96 ALA A CA 1
ATOM 756 C C . ALA A 1 96 ? -6.215 1.093 -3.021 1.00 98.06 96 ALA A C 1
ATOM 758 O O . ALA A 1 96 ? -7.308 1.147 -3.590 1.00 98.06 96 ALA A O 1
ATOM 759 N N . ASP A 1 97 ? -5.141 1.741 -3.446 1.00 97.00 97 ASP A N 1
ATOM 760 C CA . ASP A 1 97 ? -5.014 2.410 -4.731 1.00 97.00 97 ASP A CA 1
ATOM 761 C C . ASP A 1 97 ? -6.203 3.356 -5.034 1.00 97.00 97 ASP A C 1
ATOM 763 O O . ASP A 1 97 ? -6.478 4.267 -4.244 1.00 97.00 97 ASP A O 1
ATOM 767 N N . GLY A 1 98 ? -6.941 3.158 -6.131 1.00 95.56 98 GLY A N 1
ATOM 768 C CA . GLY A 1 98 ? -8.060 4.008 -6.543 1.00 95.56 98 GLY A CA 1
ATOM 769 C C . GLY A 1 98 ? -9.219 4.065 -5.545 1.00 95.56 98 GLY A C 1
ATOM 770 O O . GLY A 1 98 ? -9.972 5.043 -5.542 1.00 95.56 98 GLY A O 1
ATOM 771 N N . SER A 1 99 ? -9.347 3.079 -4.645 1.00 97.19 99 SER A N 1
ATOM 772 C CA . SER A 1 99 ? -10.421 3.035 -3.635 1.00 97.19 99 SER A CA 1
ATOM 773 C C . SER A 1 99 ? -10.403 4.223 -2.672 1.00 97.19 99 SER A C 1
ATOM 775 O O . SER A 1 99 ? -11.417 4.520 -2.038 1.00 97.19 99 SER A O 1
ATOM 777 N N . VAL A 1 100 ? -9.293 4.969 -2.612 1.00 97.44 100 VAL A N 1
ATOM 778 C CA . VAL A 1 100 ? -9.227 6.245 -1.891 1.00 97.44 100 VAL A CA 1
ATOM 779 C C . VAL A 1 100 ? -10.315 7.225 -2.352 1.00 97.44 100 VAL A C 1
ATOM 781 O O . VAL A 1 100 ? -10.785 8.026 -1.545 1.00 97.44 100 VAL A O 1
ATOM 784 N N . GLY A 1 101 ? -10.789 7.120 -3.601 1.00 96.00 101 GLY A N 1
ATOM 785 C CA . GLY A 1 101 ? -11.929 7.880 -4.121 1.00 96.00 101 GLY A CA 1
ATOM 786 C C . GLY A 1 101 ? -13.235 7.644 -3.350 1.00 96.00 101 GLY A C 1
ATOM 787 O O . GLY A 1 101 ? -13.994 8.592 -3.119 1.00 96.00 101 GLY A O 1
ATOM 788 N N . ALA A 1 102 ? -13.456 6.425 -2.847 1.00 96.75 102 ALA A N 1
ATOM 789 C CA . ALA A 1 102 ? -14.607 6.099 -2.006 1.00 96.75 102 ALA A CA 1
ATOM 790 C C . ALA A 1 102 ? -14.570 6.852 -0.665 1.00 96.75 102 ALA A C 1
ATOM 792 O O . ALA A 1 102 ? -15.617 7.225 -0.142 1.00 96.75 102 ALA A O 1
ATOM 793 N N . CYS A 1 103 ? -13.376 7.123 -0.127 1.00 97.25 103 CYS A N 1
ATOM 794 C CA . CYS A 1 103 ? -13.173 7.781 1.170 1.00 97.25 103 CYS A CA 1
ATOM 795 C C . CYS A 1 103 ? -13.333 9.307 1.122 1.00 97.25 103 CYS A C 1
ATOM 797 O O . CYS A 1 103 ? -13.568 9.953 2.146 1.00 97.25 103 CYS A O 1
ATOM 799 N N . MET A 1 104 ? -13.177 9.916 -0.055 1.00 93.56 104 MET A N 1
ATOM 800 C CA . MET A 1 104 ? -13.036 11.366 -0.186 1.00 93.56 104 MET A CA 1
ATOM 801 C C . MET A 1 104 ? -14.254 12.146 0.303 1.00 93.56 104 MET A C 1
ATOM 803 O O . MET A 1 104 ? -15.362 12.024 -0.228 1.00 93.56 104 MET A O 1
ATOM 807 N N . GLY A 1 105 ? -13.997 13.019 1.281 1.00 93.38 105 GLY A N 1
ATOM 808 C CA . GLY A 1 105 ? -15.010 13.877 1.894 1.00 93.38 105 GLY A CA 1
ATOM 809 C C . GLY A 1 105 ? -15.899 13.154 2.907 1.00 93.38 105 GLY A C 1
ATOM 810 O O . GLY A 1 105 ? -16.845 13.765 3.388 1.00 93.38 105 GLY A O 1
ATOM 811 N N . LEU A 1 106 ? -15.605 11.886 3.214 1.00 96.44 106 LEU A N 1
ATOM 812 C CA . LEU A 1 106 ? -16.372 11.056 4.142 1.00 96.44 106 LEU A CA 1
ATOM 813 C C . LEU A 1 106 ? -15.534 10.627 5.346 1.00 96.44 106 LEU A C 1
ATOM 815 O O . LEU A 1 106 ? -15.989 10.753 6.478 1.00 96.44 106 LEU A O 1
ATOM 819 N N . VAL A 1 107 ? -14.308 10.154 5.106 1.00 97.12 107 VAL A N 1
ATOM 820 C CA . VAL A 1 107 ? -13.392 9.684 6.153 1.00 97.12 107 VAL A CA 1
ATOM 821 C C . VAL A 1 107 ? -11.950 10.092 5.855 1.00 97.12 107 VAL A C 1
ATOM 823 O O . VAL A 1 107 ? -11.559 10.239 4.693 1.00 97.12 107 VAL A O 1
ATOM 826 N N . ASP A 1 108 ? -11.146 10.244 6.907 1.00 95.38 108 ASP A N 1
ATOM 827 C CA . ASP A 1 108 ? -9.709 10.475 6.780 1.00 95.38 108 ASP A CA 1
ATOM 828 C C . ASP A 1 108 ? -8.967 9.147 6.588 1.00 95.38 108 ASP A C 1
ATOM 830 O O . ASP A 1 108 ? -9.098 8.212 7.382 1.00 95.38 108 ASP A O 1
ATOM 834 N N . VAL A 1 109 ? -8.168 9.066 5.524 1.00 98.19 109 VAL A N 1
ATOM 835 C CA . VAL A 1 109 ? -7.371 7.879 5.194 1.00 98.19 109 VAL A CA 1
ATOM 836 C C . VAL A 1 109 ? -6.017 7.963 5.888 1.00 98.19 109 VAL A C 1
ATOM 838 O O . VAL A 1 109 ? -5.279 8.931 5.708 1.00 98.19 109 VAL A O 1
ATOM 841 N N . LEU A 1 110 ? -5.690 6.934 6.671 1.00 98.56 110 LEU A N 1
ATOM 842 C CA . LEU A 1 110 ? -4.421 6.811 7.387 1.00 98.56 110 LEU A CA 1
ATOM 843 C C . LEU A 1 110 ? -3.256 6.592 6.419 1.00 98.56 110 LEU A C 1
ATOM 845 O O . LEU A 1 110 ? -2.188 7.168 6.605 1.00 98.56 110 LEU A O 1
ATOM 849 N N . VAL A 1 111 ? -3.451 5.739 5.413 1.00 98.81 111 VAL A N 1
ATOM 850 C CA . VAL A 1 111 ? -2.444 5.432 4.393 1.00 98.81 111 VAL A CA 1
ATOM 851 C C . VAL A 1 111 ? -3.106 4.867 3.134 1.00 98.81 111 VAL A C 1
ATOM 853 O O . VAL A 1 111 ? -4.112 4.158 3.223 1.00 98.81 111 VAL A O 1
ATOM 856 N N . VAL A 1 112 ? -2.532 5.177 1.971 1.00 98.81 112 VAL A N 1
ATOM 857 C CA . VAL A 1 112 ? -2.888 4.571 0.680 1.00 98.81 112 VAL A CA 1
ATOM 858 C C . VAL A 1 112 ? -1.774 3.624 0.242 1.00 98.81 112 VAL A C 1
ATOM 860 O O . VAL A 1 112 ? -0.608 4.019 0.244 1.00 98.81 112 VAL A O 1
ATOM 863 N N . VAL A 1 113 ? -2.116 2.401 -0.157 1.00 98.75 113 VAL A N 1
ATOM 864 C CA . VAL A 1 113 ? -1.183 1.421 -0.747 1.00 98.75 113 VAL A CA 1
ATOM 865 C C . VAL A 1 113 ? -1.462 1.319 -2.238 1.00 98.75 113 VAL A C 1
ATOM 867 O O . VAL A 1 113 ? -2.613 1.130 -2.602 1.00 98.75 113 VAL A O 1
ATOM 870 N N . THR A 1 114 ? -0.459 1.521 -3.094 1.00 98.12 114 THR A N 1
ATOM 871 C CA . THR A 1 114 ? -0.705 1.749 -4.527 1.00 98.12 114 THR A CA 1
ATOM 872 C C . THR A 1 114 ? 0.472 1.344 -5.419 1.00 98.12 114 THR A C 1
ATOM 874 O O . THR A 1 114 ? 1.633 1.655 -5.129 1.00 98.12 114 THR A O 1
ATOM 877 N N . ASP A 1 115 ? 0.164 0.715 -6.551 1.00 96.00 115 ASP A N 1
ATOM 878 C CA . ASP A 1 115 ? 1.042 0.541 -7.715 1.00 96.00 115 ASP A CA 1
ATOM 879 C C . ASP A 1 115 ? 0.963 1.711 -8.723 1.00 96.00 115 ASP A C 1
ATOM 881 O O . ASP A 1 115 ? 1.638 1.709 -9.760 1.00 96.00 115 ASP A O 1
ATOM 885 N N . LEU A 1 116 ? 0.195 2.745 -8.367 1.00 95.62 116 LEU A N 1
ATOM 886 C CA . LEU A 1 116 ? -0.033 4.006 -9.062 1.00 95.62 116 LEU A CA 1
ATOM 887 C C . LEU A 1 116 ? -1.036 3.977 -10.221 1.00 95.62 116 LEU A C 1
ATOM 889 O O . LEU A 1 116 ? -1.030 4.919 -11.023 1.00 95.62 116 LEU A O 1
ATOM 893 N N . ASP A 1 117 ? -1.886 2.955 -10.344 1.00 91.38 117 ASP A N 1
ATOM 894 C CA . ASP A 1 117 ? -2.889 2.869 -11.415 1.00 91.38 117 ASP A CA 1
ATOM 895 C C . ASP A 1 117 ? -4.290 3.438 -11.081 1.00 91.38 117 ASP A C 1
ATOM 897 O O . ASP A 1 117 ? -5.089 3.665 -11.995 1.00 91.38 117 ASP A O 1
ATOM 901 N N . GLY A 1 118 ? -4.519 3.857 -9.830 1.00 86.94 118 GLY A N 1
ATOM 902 C CA . GLY A 1 118 ? -5.789 4.379 -9.289 1.00 86.94 118 GLY A CA 1
ATOM 903 C C . GLY A 1 118 ? -6.258 5.767 -9.745 1.00 86.94 118 GLY A C 1
ATOM 904 O O . GLY A 1 118 ? -7.175 6.353 -9.161 1.00 86.94 118 GLY A O 1
ATOM 905 N N . GLY A 1 119 ? -5.637 6.331 -10.781 1.00 88.44 119 GLY A N 1
ATOM 906 C CA . GLY A 1 119 ? -6.109 7.54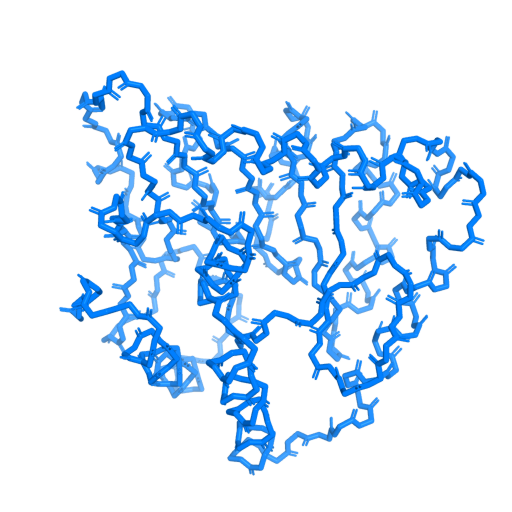3 -11.456 1.00 88.44 119 GLY A CA 1
ATOM 907 C C . GLY A 1 119 ? -6.067 8.833 -10.619 1.00 88.44 119 GLY A C 1
ATOM 908 O O . GLY A 1 119 ? -5.161 9.066 -9.818 1.00 88.44 119 GLY A O 1
ATOM 909 N N . VAL A 1 120 ? -7.036 9.729 -10.858 1.00 89.75 120 VAL A N 1
ATOM 910 C CA . VAL A 1 120 ? -7.051 11.099 -10.297 1.00 89.75 120 VAL A CA 1
ATOM 911 C C . VAL A 1 120 ? -7.147 11.123 -8.770 1.00 89.75 120 VAL A C 1
ATOM 913 O O . VAL A 1 120 ? -6.627 12.037 -8.131 1.00 89.75 120 VAL A O 1
ATOM 916 N N . HIS A 1 121 ? -7.742 10.097 -8.165 1.00 92.94 121 HIS A N 1
ATOM 917 C CA . HIS A 1 121 ? -7.969 10.067 -6.725 1.00 92.94 121 HIS A CA 1
ATOM 918 C C . HIS A 1 121 ? -6.662 9.938 -5.924 1.00 92.94 121 HIS A C 1
ATOM 920 O O . HIS A 1 121 ? -6.529 10.514 -4.843 1.00 92.94 121 HIS A O 1
ATOM 926 N N . LEU A 1 122 ? -5.641 9.286 -6.484 1.00 95.38 122 LEU A N 1
ATOM 927 C CA . LEU A 1 122 ? -4.312 9.243 -5.869 1.00 95.38 122 LEU A CA 1
ATOM 928 C C . LEU A 1 122 ? -3.672 10.636 -5.782 1.00 95.38 122 LEU A C 1
ATOM 930 O O . LEU A 1 122 ? -3.030 10.971 -4.787 1.00 95.38 122 LEU A O 1
ATOM 934 N N . GLN A 1 123 ? -3.876 11.471 -6.805 1.00 94.56 123 GLN A N 1
ATOM 935 C CA . GLN A 1 123 ? -3.363 12.841 -6.822 1.00 94.56 123 GLN A CA 1
ATOM 936 C C . GLN A 1 123 ? -3.990 13.681 -5.706 1.00 94.56 123 GLN A C 1
ATOM 938 O O . GLN A 1 123 ? -3.285 14.430 -5.032 1.00 94.56 123 GLN A O 1
ATOM 943 N N . GLU A 1 124 ? -5.300 13.556 -5.498 1.00 94.38 124 GLU A N 1
ATOM 944 C CA . GLU A 1 124 ? -6.004 14.260 -4.423 1.00 94.38 124 GLU A CA 1
ATOM 945 C C . GLU A 1 124 ? -5.568 13.778 -3.031 1.00 94.38 124 GLU A C 1
ATOM 947 O O . GLU A 1 124 ? -5.429 14.591 -2.115 1.00 94.38 124 GLU A O 1
ATOM 952 N N . ALA A 1 125 ? -5.303 12.479 -2.860 1.00 96.81 125 ALA A N 1
ATOM 953 C CA . ALA A 1 125 ? -4.747 11.939 -1.618 1.00 96.81 125 ALA A CA 1
ATOM 954 C C . ALA A 1 125 ? -3.355 12.528 -1.328 1.00 96.81 125 ALA A C 1
ATOM 956 O O . ALA A 1 125 ? -3.111 13.065 -0.245 1.00 96.81 125 ALA A O 1
ATOM 957 N N . ALA A 1 126 ? -2.471 12.540 -2.331 1.00 96.81 126 ALA A N 1
ATOM 958 C CA . ALA A 1 126 ? -1.153 13.156 -2.215 1.00 96.81 126 ALA A CA 1
ATOM 959 C C . ALA A 1 126 ? -1.241 14.664 -1.909 1.00 96.81 126 ALA A C 1
ATOM 961 O O . ALA A 1 126 ? -0.496 15.163 -1.069 1.00 96.81 126 ALA A O 1
ATOM 962 N N . GLN A 1 127 ? -2.181 15.386 -2.532 1.00 96.06 127 GLN A N 1
ATOM 963 C CA . GLN A 1 127 ? -2.447 16.809 -2.267 1.00 96.06 127 GLN A CA 1
ATOM 964 C C . GLN A 1 127 ? -2.853 17.096 -0.821 1.00 96.06 127 GLN A C 1
ATOM 966 O O . GLN A 1 127 ? -2.484 18.137 -0.279 1.00 96.06 127 GLN A O 1
ATOM 971 N N . LYS A 1 128 ? -3.590 16.177 -0.195 1.00 95.75 128 LYS A N 1
ATOM 972 C CA . LYS A 1 128 ? -3.979 16.257 1.220 1.00 95.75 128 LYS A CA 1
ATOM 973 C C . LYS A 1 128 ? -2.850 15.863 2.177 1.00 95.75 128 LYS A C 1
ATOM 975 O O . LYS A 1 128 ? -3.034 15.949 3.387 1.00 95.75 128 LYS A O 1
ATOM 980 N N . GLY A 1 129 ? -1.694 15.442 1.658 1.00 96.69 129 GLY A N 1
ATOM 981 C CA . GLY A 1 129 ? -0.582 14.948 2.465 1.00 96.69 129 GLY A CA 1
ATOM 982 C C . GLY A 1 129 ? -0.829 13.553 3.044 1.00 96.69 129 GLY A C 1
ATOM 983 O O . GLY A 1 129 ? -0.149 13.175 3.998 1.00 96.69 129 GLY A O 1
ATOM 984 N N . THR A 1 130 ? -1.790 12.794 2.501 1.00 98.06 130 THR A N 1
ATOM 985 C CA . THR A 1 130 ? -2.058 11.417 2.931 1.00 98.06 130 THR A CA 1
ATOM 986 C C . THR A 1 130 ? -0.800 10.564 2.734 1.00 98.06 130 THR A C 1
ATOM 988 O O . THR A 1 130 ? -0.210 10.613 1.652 1.00 98.06 130 THR A O 1
ATOM 991 N N . PRO A 1 131 ? -0.363 9.789 3.745 1.00 98.56 131 PRO A N 1
ATOM 992 C CA . PRO A 1 131 ? 0.763 8.876 3.596 1.00 98.56 131 PRO A CA 1
ATOM 993 C C . PRO A 1 131 ? 0.559 7.886 2.444 1.00 98.56 131 PRO A C 1
ATOM 995 O O . PRO A 1 131 ? -0.505 7.278 2.323 1.00 98.56 131 PRO A O 1
ATOM 998 N N . MET A 1 132 ? 1.599 7.695 1.632 1.00 98.56 132 MET A N 1
ATOM 999 C CA . MET A 1 132 ? 1.574 6.813 0.462 1.00 98.56 132 MET A CA 1
ATOM 1000 C C . MET A 1 132 ? 2.570 5.665 0.631 1.00 98.56 132 MET A C 1
ATOM 1002 O O . MET A 1 132 ? 3.737 5.881 0.959 1.00 98.56 132 MET A O 1
ATOM 1006 N N . VAL A 1 133 ? 2.138 4.441 0.358 1.00 98.75 133 VAL A N 1
ATOM 1007 C CA . VAL A 1 133 ? 3.002 3.265 0.231 1.00 98.75 133 VAL A CA 1
ATOM 1008 C C . VAL A 1 133 ? 3.034 2.896 -1.242 1.00 98.75 133 VAL A C 1
ATOM 1010 O O . VAL A 1 133 ? 2.060 2.376 -1.781 1.00 98.75 133 VAL A O 1
ATOM 1013 N N . VAL A 1 134 ? 4.147 3.212 -1.899 1.00 98.50 134 VAL A N 1
ATOM 1014 C CA . VAL A 1 134 ? 4.315 3.015 -3.340 1.00 98.50 134 VAL A CA 1
ATOM 1015 C C . VAL A 1 134 ? 4.948 1.654 -3.597 1.00 98.50 134 VAL A C 1
ATOM 1017 O O . VAL A 1 134 ? 6.004 1.339 -3.040 1.00 98.50 134 VAL A O 1
ATOM 1020 N N . HIS A 1 135 ? 4.303 0.851 -4.436 1.00 98.25 135 HIS A N 1
ATOM 1021 C CA . HIS A 1 135 ? 4.771 -0.473 -4.818 1.00 98.25 135 HIS A CA 1
ATOM 1022 C C . HIS A 1 135 ? 5.573 -0.438 -6.126 1.00 98.25 135 HIS A C 1
ATOM 1024 O O . HIS A 1 135 ? 5.147 0.169 -7.109 1.00 98.25 135 HIS A O 1
ATOM 1030 N N . ALA A 1 136 ? 6.730 -1.098 -6.157 1.00 97.19 136 ALA A N 1
ATOM 1031 C CA . ALA A 1 136 ? 7.441 -1.395 -7.398 1.00 97.19 136 ALA A CA 1
ATOM 1032 C C . ALA A 1 136 ? 6.741 -2.544 -8.135 1.00 97.19 136 ALA A C 1
ATOM 1034 O O . ALA A 1 136 ? 6.754 -3.672 -7.650 1.00 97.19 136 ALA A O 1
ATOM 1035 N N . HIS A 1 137 ? 6.155 -2.260 -9.299 1.00 92.50 137 HIS A N 1
ATOM 1036 C CA . HIS A 1 137 ? 5.492 -3.248 -10.152 1.00 92.50 137 HIS A CA 1
ATOM 1037 C C . HIS A 1 137 ? 6.103 -3.235 -11.562 1.00 92.50 137 HIS A C 1
ATOM 1039 O O . HIS A 1 137 ? 6.532 -2.177 -12.032 1.00 92.50 137 HIS A O 1
ATOM 1045 N N . GLY A 1 138 ? 6.159 -4.379 -12.252 1.00 86.06 138 GLY A N 1
ATOM 1046 C CA . GLY A 1 138 ? 6.881 -4.526 -13.529 1.00 86.06 138 GLY A CA 1
ATOM 1047 C C . GLY A 1 138 ? 6.478 -3.550 -14.650 1.00 86.06 138 GLY A C 1
ATOM 1048 O O . GLY A 1 138 ? 7.267 -3.273 -15.548 1.00 86.06 138 GLY A O 1
ATOM 1049 N N . ASP A 1 139 ? 5.279 -2.964 -14.593 1.00 86.38 139 ASP A N 1
ATOM 1050 C CA . ASP A 1 139 ? 4.718 -2.099 -15.640 1.00 86.38 139 ASP A CA 1
ATOM 1051 C C . ASP A 1 139 ? 4.507 -0.626 -15.223 1.00 86.38 139 ASP A C 1
ATOM 1053 O O . ASP A 1 139 ? 4.089 0.198 -16.044 1.00 86.38 139 ASP A O 1
ATOM 1057 N N . ASN A 1 140 ? 4.824 -0.240 -13.980 1.00 91.19 140 ASN A N 1
ATOM 1058 C CA . ASN A 1 140 ? 4.453 1.080 -13.453 1.00 91.19 140 ASN A CA 1
ATOM 1059 C C . ASN A 1 140 ? 5.545 2.163 -13.564 1.00 91.19 140 ASN A C 1
ATOM 1061 O O . ASN A 1 140 ? 5.338 3.303 -13.141 1.00 91.19 140 ASN A O 1
ATOM 1065 N N . ASN A 1 141 ? 6.673 1.869 -14.218 1.00 90.94 141 ASN A N 1
ATOM 1066 C CA . ASN A 1 141 ? 7.807 2.791 -14.384 1.00 90.94 141 ASN A CA 1
ATOM 1067 C C . ASN A 1 141 ? 7.429 4.159 -14.983 1.00 90.94 141 ASN A C 1
ATOM 1069 O O . ASN A 1 141 ? 7.929 5.201 -14.542 1.00 90.94 141 ASN A O 1
ATOM 1073 N N . ASN A 1 142 ? 6.517 4.178 -15.959 1.00 92.69 142 ASN A N 1
ATOM 1074 C CA . ASN A 1 142 ? 6.020 5.424 -16.550 1.00 92.69 142 ASN A CA 1
ATOM 1075 C C . ASN A 1 142 ? 5.182 6.235 -15.548 1.00 92.69 142 ASN A C 1
ATOM 1077 O O . ASN A 1 142 ? 5.321 7.458 -15.477 1.00 92.69 142 ASN A O 1
ATOM 1081 N N . ARG A 1 143 ? 4.352 5.562 -14.738 1.00 94.69 143 ARG A N 1
ATOM 1082 C CA . ARG A 1 143 ? 3.528 6.204 -13.702 1.00 94.69 143 ARG A CA 1
ATOM 1083 C C . ARG A 1 143 ? 4.408 6.772 -12.589 1.00 94.69 143 ARG A C 1
ATOM 1085 O O . ARG A 1 143 ? 4.229 7.927 -12.212 1.00 94.69 143 ARG A O 1
ATOM 1092 N N . LEU A 1 144 ? 5.432 6.029 -12.160 1.00 94.56 144 LEU A N 1
ATOM 1093 C CA . LEU A 1 144 ? 6.452 6.491 -11.210 1.00 94.56 144 LEU A CA 1
ATOM 1094 C C . LEU A 1 144 ? 7.140 7.778 -11.679 1.00 94.56 144 LEU A C 1
ATOM 1096 O O . LEU A 1 144 ? 7.243 8.746 -10.923 1.00 94.56 144 LEU A O 1
ATOM 1100 N N . ALA A 1 145 ? 7.593 7.807 -12.937 1.00 94.06 145 ALA A N 1
ATOM 1101 C CA . ALA A 1 145 ? 8.263 8.971 -13.513 1.00 94.06 145 ALA A CA 1
ATOM 1102 C C . ALA A 1 145 ? 7.347 10.202 -13.611 1.00 94.06 145 ALA A C 1
ATOM 1104 O O . ALA A 1 145 ? 7.828 11.328 -13.487 1.00 94.06 145 ALA A O 1
ATOM 1105 N N . ALA A 1 146 ? 6.045 9.995 -13.817 1.00 95.12 146 ALA A N 1
ATOM 1106 C CA . ALA A 1 146 ? 5.071 11.070 -13.953 1.00 95.12 146 ALA A CA 1
ATOM 1107 C C . ALA A 1 146 ? 4.560 11.601 -12.603 1.00 95.12 146 ALA A C 1
ATOM 1109 O O . ALA A 1 146 ? 4.462 12.817 -12.430 1.00 95.12 146 ALA A O 1
ATOM 1110 N N . LEU A 1 147 ? 4.214 10.720 -11.661 1.00 96.50 147 LEU A N 1
ATOM 1111 C CA . LEU A 1 147 ? 3.474 11.079 -10.447 1.00 96.50 147 LEU A CA 1
ATOM 1112 C C . LEU A 1 147 ? 4.382 11.512 -9.294 1.00 96.50 147 LEU A C 1
ATOM 1114 O O . LEU A 1 147 ? 4.097 12.526 -8.658 1.00 96.50 147 LEU A O 1
ATOM 1118 N N . LEU A 1 148 ? 5.512 10.834 -9.060 1.00 96.56 148 LEU A N 1
ATOM 1119 C CA . LEU A 1 148 ? 6.387 11.148 -7.920 1.00 96.56 148 LEU A CA 1
ATOM 1120 C C . LEU A 1 148 ? 6.899 12.604 -7.915 1.00 96.56 148 LEU A C 1
ATOM 1122 O O . LEU A 1 148 ? 6.792 13.254 -6.872 1.00 96.56 148 LEU A O 1
ATOM 1126 N N . PRO A 1 149 ? 7.360 13.191 -9.044 1.00 96.19 149 PRO A N 1
ATOM 1127 C CA . PRO A 1 149 ? 7.738 14.607 -9.071 1.00 96.19 149 PRO A CA 1
ATOM 1128 C C . PRO A 1 149 ? 6.572 15.564 -8.781 1.00 96.19 149 PRO A C 1
ATOM 1130 O O . PRO A 1 149 ? 6.781 16.677 -8.298 1.00 96.19 149 PRO A O 1
ATOM 1133 N N . GLN A 1 150 ? 5.338 15.170 -9.109 1.00 95.94 150 GLN A N 1
ATOM 1134 C CA . GLN A 1 150 ? 4.151 15.978 -8.829 1.00 95.94 150 GLN A CA 1
ATOM 1135 C C . GLN A 1 150 ? 3.785 15.905 -7.349 1.00 95.94 150 GLN A C 1
ATOM 1137 O O . GLN A 1 150 ? 3.529 16.943 -6.741 1.00 95.94 150 GLN A O 1
ATOM 1142 N N . TRP A 1 151 ? 3.810 14.706 -6.769 1.00 97.12 151 TRP A N 1
ATOM 1143 C CA . TRP A 1 151 ? 3.484 14.468 -5.363 1.00 97.12 151 TRP A CA 1
ATOM 1144 C C . TRP A 1 151 ? 4.493 15.095 -4.410 1.00 97.12 151 TRP A C 1
ATOM 1146 O O . TRP A 1 151 ? 4.093 15.625 -3.376 1.00 97.12 151 TRP A O 1
ATOM 1156 N N . ALA A 1 152 ? 5.775 15.143 -4.786 1.00 96.69 152 ALA A N 1
ATOM 1157 C CA . ALA A 1 152 ? 6.822 15.791 -3.995 1.00 96.69 152 ALA A CA 1
ATOM 1158 C C . ALA A 1 152 ? 6.491 17.257 -3.640 1.00 96.69 152 ALA A C 1
ATOM 1160 O O . ALA A 1 152 ? 6.908 17.748 -2.595 1.00 96.69 152 ALA A O 1
ATOM 1161 N N . LYS A 1 153 ? 5.679 17.949 -4.454 1.00 95.69 153 LYS A N 1
ATOM 1162 C CA . LYS A 1 153 ? 5.221 19.326 -4.187 1.00 95.69 153 LYS A CA 1
ATOM 1163 C C . LYS A 1 153 ? 4.309 19.434 -2.963 1.00 95.69 153 LYS A C 1
ATOM 1165 O O . LYS A 1 153 ? 4.281 20.482 -2.324 1.00 95.69 153 LYS A O 1
ATOM 1170 N N . TYR A 1 154 ? 3.570 18.371 -2.658 1.00 96.81 154 TYR A N 1
ATOM 1171 C CA . TYR A 1 154 ? 2.639 18.292 -1.529 1.00 96.81 154 TYR A CA 1
ATOM 1172 C C . TYR A 1 154 ? 3.263 17.619 -0.303 1.00 96.81 154 TYR A C 1
ATOM 1174 O O . TYR A 1 154 ? 2.695 17.668 0.782 1.00 96.81 154 TYR A O 1
ATOM 1182 N N . GLN A 1 155 ? 4.454 17.038 -0.474 1.00 96.75 155 GLN A N 1
ATOM 1183 C CA . GLN A 1 155 ? 5.265 16.437 0.582 1.00 96.75 155 GLN A CA 1
ATOM 1184 C C . GLN A 1 155 ? 4.540 15.375 1.439 1.00 96.75 155 GLN A C 1
ATOM 1186 O O . GLN A 1 155 ? 4.749 15.358 2.656 1.00 96.75 155 GLN A O 1
ATOM 1191 N N . PRO A 1 156 ? 3.713 14.472 0.864 1.00 97.88 156 PRO A N 1
ATOM 1192 C CA . PRO A 1 156 ? 3.116 13.399 1.652 1.00 97.88 156 PRO A CA 1
ATOM 1193 C C . PRO A 1 156 ? 4.222 12.490 2.216 1.00 97.88 156 PRO A C 1
ATOM 1195 O O . PRO A 1 156 ? 5.230 12.268 1.533 1.00 97.88 156 PRO A O 1
ATOM 1198 N N . PRO A 1 157 ? 4.074 11.925 3.427 1.00 98.38 157 PRO A N 1
ATOM 1199 C CA . PRO A 1 157 ? 4.947 10.849 3.884 1.00 98.38 157 PRO A CA 1
ATOM 1200 C C . PRO A 1 157 ? 4.916 9.685 2.889 1.00 98.38 157 PRO A C 1
ATOM 1202 O O . PRO A 1 157 ? 3.858 9.365 2.347 1.00 98.38 157 PRO A O 1
ATOM 1205 N N . LEU A 1 158 ? 6.063 9.051 2.640 1.00 98.06 158 LEU A N 1
ATOM 1206 C CA . LEU A 1 158 ? 6.165 8.010 1.621 1.00 98.06 158 LEU A CA 1
ATOM 1207 C C . LEU A 1 158 ? 6.947 6.800 2.129 1.00 98.06 158 LEU A C 1
ATOM 1209 O O . LEU A 1 158 ? 7.975 6.938 2.789 1.00 98.06 158 LEU A O 1
ATOM 1213 N N . MET A 1 159 ? 6.456 5.610 1.808 1.00 98.56 159 MET A N 1
ATOM 1214 C CA . MET A 1 159 ? 7.095 4.317 2.058 1.00 98.56 159 MET A CA 1
ATOM 1215 C C . MET A 1 159 ? 7.143 3.518 0.753 1.00 98.56 159 MET A C 1
ATOM 1217 O O . MET A 1 159 ? 6.393 3.803 -0.180 1.00 98.56 159 MET A O 1
ATOM 1221 N N . LEU A 1 160 ? 8.035 2.531 0.679 1.00 98.62 160 LEU A N 1
ATOM 1222 C CA . LEU A 1 160 ? 8.287 1.762 -0.539 1.00 98.62 160 LEU A CA 1
ATOM 1223 C C . LEU A 1 160 ? 8.108 0.266 -0.284 1.00 98.62 160 LEU A C 1
ATOM 1225 O O . LEU A 1 160 ? 8.600 -0.257 0.719 1.00 98.62 160 LEU A O 1
ATOM 1229 N N . THR A 1 161 ? 7.457 -0.424 -1.215 1.00 98.56 161 THR A N 1
ATOM 1230 C CA . THR A 1 161 ? 7.324 -1.888 -1.205 1.00 98.56 161 THR A CA 1
ATOM 1231 C C . THR A 1 161 ? 7.708 -2.497 -2.554 1.00 98.56 161 THR A C 1
ATOM 1233 O O . THR A 1 161 ? 7.760 -1.795 -3.562 1.00 98.56 161 THR A O 1
ATOM 1236 N N . HIS A 1 162 ? 8.015 -3.793 -2.567 1.00 98.06 162 HIS A N 1
ATOM 1237 C CA . HIS A 1 162 ? 8.334 -4.588 -3.764 1.00 98.06 162 HIS A CA 1
ATOM 1238 C C . HIS A 1 162 ? 7.918 -6.055 -3.553 1.00 98.06 162 HIS A C 1
ATOM 1240 O O . HIS A 1 162 ? 7.411 -6.397 -2.484 1.00 98.06 162 HIS A O 1
ATOM 1246 N N . GLN A 1 163 ? 8.111 -6.913 -4.560 1.00 97.12 163 GLN A N 1
ATOM 1247 C CA . GLN A 1 163 ? 7.684 -8.324 -4.546 1.00 97.12 163 GLN A CA 1
ATOM 1248 C C . GLN A 1 163 ? 8.773 -9.304 -5.020 1.00 97.12 163 GLN A C 1
ATOM 1250 O O . GLN A 1 163 ? 8.517 -10.244 -5.778 1.00 97.12 163 GLN A O 1
ATOM 1255 N N . THR A 1 164 ? 10.007 -9.059 -4.575 1.00 96.94 164 THR A N 1
ATOM 1256 C CA . THR A 1 164 ? 11.201 -9.843 -4.932 1.00 96.94 164 THR A CA 1
ATOM 1257 C C . THR A 1 164 ? 11.894 -10.392 -3.681 1.00 96.94 164 THR A C 1
ATOM 1259 O O . THR A 1 164 ? 11.674 -9.891 -2.574 1.00 96.94 164 THR A O 1
ATOM 1262 N N . ASP A 1 165 ? 12.713 -11.428 -3.852 1.00 96.88 165 ASP A N 1
ATOM 1263 C CA . ASP A 1 165 ? 13.426 -12.126 -2.777 1.00 96.88 165 ASP A CA 1
ATOM 1264 C C . ASP A 1 165 ? 14.656 -11.344 -2.280 1.00 96.88 165 ASP A C 1
ATOM 1266 O O . ASP A 1 165 ? 15.111 -11.546 -1.151 1.00 96.88 165 ASP A O 1
ATOM 1270 N N . GLU A 1 166 ? 15.217 -10.450 -3.103 1.00 96.88 166 GLU A N 1
ATOM 1271 C CA . GLU A 1 166 ? 16.335 -9.602 -2.700 1.00 96.88 166 GLU A CA 1
ATOM 1272 C C . GLU A 1 166 ? 15.947 -8.638 -1.571 1.00 96.88 166 GLU A C 1
ATOM 1274 O O . GLU A 1 166 ? 14.854 -8.078 -1.529 1.00 96.88 166 GLU A O 1
ATOM 1279 N N . HIS A 1 167 ? 16.892 -8.383 -0.666 1.00 96.19 167 HIS A N 1
ATOM 1280 C CA . HIS A 1 167 ? 16.724 -7.367 0.363 1.00 96.19 167 HIS A CA 1
ATOM 1281 C C . HIS A 1 167 ? 17.195 -5.998 -0.142 1.00 96.19 167 HIS A C 1
ATOM 1283 O O . HIS A 1 167 ? 18.387 -5.802 -0.396 1.00 96.19 167 HIS A O 1
ATOM 1289 N N . TYR A 1 168 ? 16.279 -5.030 -0.187 1.00 96.56 168 TYR A N 1
ATOM 1290 C CA . TYR A 1 168 ? 16.577 -3.631 -0.488 1.00 96.56 168 TYR A CA 1
ATOM 1291 C C . TYR A 1 168 ? 16.404 -2.761 0.758 1.00 96.56 168 TYR A C 1
ATOM 1293 O O . TYR A 1 168 ? 15.327 -2.694 1.349 1.00 96.56 168 TYR A O 1
ATOM 1301 N N . GLU A 1 169 ? 17.464 -2.061 1.160 1.00 94.56 169 GLU A N 1
ATOM 1302 C CA . GLU A 1 169 ? 17.400 -1.166 2.315 1.00 94.56 169 GLU A CA 1
ATOM 1303 C C . GLU A 1 169 ? 16.357 -0.053 2.097 1.00 94.56 169 GLU A C 1
ATOM 1305 O O . GLU A 1 169 ? 16.385 0.685 1.110 1.00 94.56 169 GLU A O 1
ATOM 1310 N N . GLY A 1 170 ? 15.411 0.070 3.031 1.00 95.25 170 GLY A N 1
ATOM 1311 C CA . GLY A 1 170 ? 14.346 1.071 2.961 1.00 95.25 170 GLY A CA 1
ATOM 1312 C C . GLY A 1 170 ? 13.203 0.745 1.995 1.00 95.25 170 GLY A C 1
ATOM 1313 O O . GLY A 1 170 ? 12.442 1.661 1.663 1.00 95.25 170 GLY A O 1
ATOM 1314 N N . MET A 1 171 ? 13.083 -0.514 1.558 1.00 97.75 171 MET A N 1
ATOM 1315 C CA . MET A 1 171 ? 11.906 -1.066 0.882 1.00 97.75 171 MET A CA 1
ATOM 1316 C C . MET A 1 171 ? 11.487 -2.380 1.555 1.00 97.75 171 MET A C 1
ATOM 1318 O O . MET A 1 171 ? 12.320 -3.092 2.111 1.00 97.75 171 MET A O 1
ATOM 1322 N N . LEU A 1 172 ? 10.192 -2.699 1.531 1.00 97.94 172 LEU A N 1
ATOM 1323 C CA . LEU A 1 172 ? 9.660 -3.906 2.171 1.00 97.94 172 LEU A CA 1
ATOM 1324 C C . LEU A 1 172 ? 9.015 -4.848 1.146 1.00 97.94 172 LEU A C 1
ATOM 1326 O O . LEU A 1 172 ? 8.124 -4.431 0.408 1.00 97.94 172 LEU A O 1
ATOM 1330 N N . ASN A 1 173 ? 9.387 -6.130 1.162 1.00 97.81 173 ASN A N 1
ATOM 1331 C CA . ASN A 1 173 ? 8.542 -7.193 0.615 1.00 97.81 173 ASN A CA 1
ATOM 1332 C C . ASN A 1 173 ? 7.712 -7.812 1.745 1.00 97.81 173 ASN A C 1
ATOM 1334 O O . ASN A 1 173 ? 8.245 -8.535 2.593 1.00 97.81 173 ASN A O 1
ATOM 1338 N N . VAL A 1 174 ? 6.421 -7.488 1.771 1.00 95.88 174 VAL A N 1
ATOM 1339 C CA . VAL A 1 174 ? 5.470 -7.929 2.804 1.00 95.88 174 VAL A CA 1
ATOM 1340 C C . VAL A 1 174 ? 4.563 -9.069 2.338 1.00 95.88 174 VAL A C 1
ATOM 1342 O O . VAL A 1 174 ? 3.723 -9.503 3.112 1.00 95.88 174 VAL A O 1
ATOM 1345 N N . GLY A 1 175 ? 4.722 -9.559 1.106 1.00 96.69 175 GLY A N 1
ATOM 1346 C CA . GLY A 1 175 ? 3.719 -10.401 0.457 1.00 96.69 175 GLY A CA 1
ATOM 1347 C C . GLY A 1 175 ? 2.678 -9.575 -0.303 1.00 96.69 175 GLY A C 1
ATOM 1348 O O . GLY A 1 175 ? 2.906 -8.406 -0.640 1.00 96.69 175 GLY A O 1
ATOM 1349 N N . GLY A 1 176 ? 1.541 -10.196 -0.604 1.00 96.25 176 GLY A N 1
ATOM 1350 C CA . GLY A 1 176 ? 0.486 -9.578 -1.400 1.00 96.25 176 GLY A CA 1
ATOM 1351 C C . GLY A 1 176 ? 0.794 -9.546 -2.900 1.00 96.25 176 GLY A C 1
ATOM 1352 O O . GLY A 1 176 ? 1.932 -9.727 -3.347 1.00 96.25 176 GLY A O 1
ATOM 1353 N N . PHE A 1 177 ? -0.250 -9.289 -3.669 1.00 95.88 177 PHE A N 1
ATOM 1354 C CA . PHE A 1 177 ? -0.318 -9.263 -5.112 1.00 95.88 177 PHE A CA 1
ATOM 1355 C C . PHE A 1 177 ? -1.152 -8.086 -5.640 1.00 95.88 177 PHE A C 1
ATOM 1357 O O . PHE A 1 177 ? -0.652 -7.308 -6.456 1.00 95.88 177 PHE A O 1
ATOM 1364 N N . THR A 1 178 ? -2.393 -7.922 -5.181 1.00 95.62 178 THR A N 1
ATOM 1365 C CA . THR A 1 178 ? -3.240 -6.771 -5.535 1.00 95.62 178 THR A CA 1
ATOM 1366 C C . THR A 1 178 ? -3.095 -5.667 -4.491 1.00 95.62 178 THR A C 1
ATOM 1368 O O . THR A 1 178 ? -2.778 -5.951 -3.343 1.00 95.62 178 THR A O 1
ATOM 1371 N N . ASP A 1 179 ? -3.349 -4.399 -4.822 1.00 96.88 179 ASP A N 1
ATOM 1372 C CA . ASP A 1 179 ? -3.217 -3.310 -3.833 1.00 96.88 179 ASP A CA 1
ATOM 1373 C C . ASP A 1 179 ? -4.061 -3.530 -2.568 1.00 96.88 179 ASP A C 1
ATOM 1375 O O . ASP A 1 179 ? -3.653 -3.130 -1.478 1.00 96.88 179 ASP A O 1
ATOM 1379 N N . GLY A 1 180 ? -5.202 -4.218 -2.709 1.00 96.69 180 GLY A N 1
ATOM 1380 C CA . GLY A 1 180 ? -6.060 -4.646 -1.604 1.00 96.69 180 GLY A CA 1
ATOM 1381 C C . GLY A 1 180 ? -5.326 -5.561 -0.634 1.00 96.69 180 GLY A C 1
ATOM 1382 O O . GLY A 1 180 ? -5.056 -5.186 0.504 1.00 96.69 180 GLY A O 1
ATOM 1383 N N . ASP A 1 181 ? -4.954 -6.757 -1.085 1.00 97.31 181 ASP A N 1
ATOM 1384 C CA . ASP A 1 181 ? -4.255 -7.712 -0.221 1.00 97.31 181 ASP A CA 1
ATOM 1385 C C . ASP A 1 181 ? -2.861 -7.212 0.222 1.00 97.31 181 ASP A C 1
ATOM 1387 O O . ASP A 1 181 ? -2.456 -7.485 1.352 1.00 97.31 181 ASP A O 1
ATOM 1391 N N . ARG A 1 182 ? -2.163 -6.389 -0.579 1.00 97.81 182 ARG A N 1
ATOM 1392 C CA . ARG A 1 182 ? -0.900 -5.734 -0.196 1.00 97.81 182 ARG A CA 1
ATOM 1393 C C . ARG A 1 182 ? -1.090 -4.809 0.988 1.00 97.81 182 ARG A C 1
ATOM 1395 O O . ARG A 1 182 ? -0.219 -4.757 1.858 1.00 97.81 182 ARG A O 1
ATOM 1402 N N . ALA A 1 183 ? -2.208 -4.086 1.032 1.00 98.38 183 ALA A N 1
ATOM 1403 C CA . ALA A 1 183 ? -2.543 -3.260 2.176 1.00 98.38 183 ALA A CA 1
ATOM 1404 C C . ALA A 1 183 ? -2.685 -4.115 3.435 1.00 98.38 183 ALA A C 1
ATOM 1406 O O . ALA A 1 183 ? -2.071 -3.801 4.451 1.00 98.38 183 ALA A O 1
ATOM 1407 N N . VAL A 1 184 ? -3.408 -5.230 3.357 1.00 98.12 184 VAL A N 1
ATOM 1408 C CA . VAL A 1 184 ? -3.603 -6.139 4.497 1.00 98.12 184 VAL A CA 1
ATOM 1409 C C . VAL A 1 184 ? -2.270 -6.743 4.946 1.00 98.12 184 VAL A C 1
ATOM 1411 O O . VAL A 1 184 ? -1.919 -6.632 6.119 1.00 98.12 184 VAL A O 1
ATOM 1414 N N . CYS A 1 185 ? -1.465 -7.252 4.008 1.00 98.06 185 CYS A N 1
ATOM 1415 C CA . CYS A 1 185 ? -0.128 -7.791 4.273 1.00 98.06 185 CYS A CA 1
ATOM 1416 C C . CYS A 1 185 ? 0.786 -6.763 4.955 1.00 98.06 185 CYS A C 1
ATOM 1418 O O . CYS A 1 185 ? 1.472 -7.081 5.927 1.00 98.06 185 CYS A O 1
ATOM 1420 N N . LEU A 1 186 ? 0.782 -5.510 4.483 1.00 98.44 186 LEU A N 1
ATOM 1421 C CA . LEU A 1 186 ? 1.557 -4.428 5.088 1.00 98.44 186 LEU A CA 1
ATOM 1422 C C . LEU A 1 186 ? 1.109 -4.153 6.525 1.00 98.44 186 LEU A C 1
ATOM 1424 O O . LEU A 1 186 ? 1.947 -4.033 7.415 1.00 98.44 186 LEU A O 1
ATOM 1428 N N . ILE A 1 187 ? -0.195 -4.036 6.766 1.00 98.12 187 ILE A N 1
ATOM 1429 C CA . ILE A 1 187 ? -0.704 -3.737 8.105 1.00 98.12 187 ILE A CA 1
ATOM 1430 C C . ILE A 1 187 ? -0.420 -4.896 9.070 1.00 98.12 187 ILE A C 1
ATOM 1432 O O . ILE A 1 187 ? 0.068 -4.644 10.174 1.00 98.12 187 ILE A O 1
ATOM 1436 N N . SER A 1 188 ? -0.612 -6.150 8.652 1.00 97.31 188 SER A N 1
ATOM 1437 C CA . SER A 1 188 ? -0.244 -7.328 9.450 1.00 97.31 188 SER A CA 1
ATOM 1438 C C . SER A 1 188 ? 1.267 -7.415 9.704 1.00 97.31 188 SER A C 1
ATOM 1440 O O . SER A 1 188 ? 1.687 -7.798 10.802 1.00 97.31 188 SER A O 1
ATOM 1442 N N . PHE A 1 189 ? 2.105 -7.020 8.735 1.00 96.88 189 PHE A N 1
ATOM 1443 C CA . PHE A 1 189 ? 3.564 -6.921 8.899 1.00 96.88 189 PHE A CA 1
ATOM 1444 C C . PHE A 1 189 ? 3.963 -5.892 9.961 1.00 96.88 189 PHE A C 1
ATOM 1446 O O . PHE A 1 189 ? 4.869 -6.132 10.756 1.00 96.88 189 PHE A O 1
ATOM 1453 N N . LEU A 1 190 ? 3.269 -4.753 10.006 1.00 97.06 190 LEU A N 1
ATOM 1454 C CA . LEU A 1 190 ? 3.525 -3.680 10.973 1.00 97.06 190 LEU A CA 1
ATOM 1455 C C . LEU A 1 190 ? 2.919 -3.949 12.361 1.00 97.06 190 LEU A C 1
ATOM 1457 O O . LEU A 1 190 ? 3.002 -3.094 13.246 1.00 97.06 190 LEU A O 1
ATOM 1461 N N . GLY A 1 191 ? 2.352 -5.139 12.576 1.00 95.38 191 GLY A N 1
ATOM 1462 C CA . GLY A 1 191 ? 1.763 -5.547 13.848 1.00 95.38 191 GLY A CA 1
ATOM 1463 C C . GLY A 1 191 ? 0.364 -4.982 14.080 1.00 95.38 191 GLY A C 1
ATOM 1464 O O . GLY A 1 191 ? -0.004 -4.738 15.229 1.00 95.38 191 GLY A O 1
ATOM 1465 N N . GLY A 1 192 ? -0.393 -4.733 13.007 1.00 95.81 192 GLY A N 1
ATOM 1466 C CA . GLY A 1 192 ? -1.831 -4.515 13.097 1.00 95.81 192 GLY A CA 1
ATOM 1467 C C . GLY A 1 192 ? -2.524 -5.727 13.720 1.00 95.81 192 GLY A C 1
ATOM 1468 O O . GLY A 1 192 ? -2.155 -6.866 13.452 1.00 95.81 192 GLY A O 1
ATOM 1469 N N . ASP A 1 193 ? -3.500 -5.455 14.579 1.00 93.56 193 ASP A N 1
ATOM 1470 C CA . ASP A 1 193 ? -4.275 -6.474 15.282 1.00 93.56 193 ASP A CA 1
ATOM 1471 C C . ASP A 1 193 ? -5.424 -6.956 14.387 1.00 93.56 193 ASP A C 1
ATOM 1473 O O . ASP A 1 193 ? -6.354 -6.196 14.107 1.00 93.56 193 ASP A O 1
ATOM 1477 N N . GLU A 1 194 ? -5.333 -8.196 13.910 1.00 92.00 194 GLU A N 1
ATOM 1478 C CA . GLU A 1 194 ? -6.268 -8.794 12.949 1.00 92.00 194 GLU A CA 1
ATOM 1479 C C . GLU A 1 194 ? -7.700 -8.911 13.489 1.00 92.00 194 GLU A C 1
ATOM 1481 O O . GLU A 1 194 ? -8.657 -8.850 12.710 1.00 92.00 194 GLU A O 1
ATOM 1486 N N . ASP A 1 195 ? -7.874 -8.964 14.815 1.00 93.19 195 ASP A N 1
ATOM 1487 C CA . ASP A 1 195 ? -9.195 -8.934 15.458 1.00 93.19 195 ASP A CA 1
ATOM 1488 C C . ASP A 1 195 ? -9.901 -7.577 15.266 1.00 93.19 195 ASP A C 1
ATOM 1490 O O . ASP A 1 195 ? -11.121 -7.466 15.415 1.00 93.19 195 ASP A O 1
ATOM 1494 N N . LYS A 1 196 ? -9.149 -6.528 14.907 1.00 95.62 196 LYS A N 1
ATOM 1495 C CA . LYS A 1 196 ? -9.660 -5.174 14.637 1.00 95.62 196 LYS A CA 1
ATOM 1496 C C . LYS A 1 196 ? -9.919 -4.912 13.157 1.00 95.62 196 LYS A C 1
ATOM 1498 O O . LYS A 1 196 ? -10.332 -3.799 12.809 1.00 95.62 196 LYS A O 1
ATOM 1503 N N . PHE A 1 197 ? -9.639 -5.878 12.282 1.00 96.94 197 PHE A N 1
ATOM 1504 C CA . PHE A 1 197 ? -9.734 -5.688 10.840 1.00 96.94 197 PHE A CA 1
ATOM 1505 C C . PHE A 1 197 ? -11.192 -5.692 10.375 1.00 96.94 197 PHE A C 1
ATOM 1507 O O . PHE A 1 197 ? -12.062 -6.396 10.886 1.00 96.94 197 PHE A O 1
ATOM 1514 N N . THR A 1 198 ? -11.495 -4.848 9.399 1.00 96.31 198 THR A N 1
ATOM 1515 C CA . THR A 1 198 ? -12.792 -4.799 8.724 1.00 96.31 198 THR A CA 1
ATOM 1516 C C . THR A 1 198 ? -12.557 -4.510 7.256 1.00 96.31 198 THR A C 1
ATOM 1518 O O . THR A 1 198 ? -11.807 -3.599 6.925 1.00 96.31 198 THR A O 1
ATOM 1521 N N . PHE A 1 199 ? -13.223 -5.252 6.381 1.00 96.25 199 PHE A N 1
ATOM 1522 C CA . PHE A 1 199 ? -13.038 -5.157 4.938 1.00 96.25 199 PHE A CA 1
ATOM 1523 C C . PHE A 1 199 ? -14.276 -4.530 4.302 1.00 96.25 199 PHE A C 1
ATOM 1525 O O . PHE A 1 199 ? -15.392 -5.003 4.508 1.00 96.25 199 PHE A O 1
ATOM 1532 N N . LEU A 1 200 ? -14.090 -3.458 3.536 1.00 95.81 200 LEU A N 1
ATOM 1533 C CA . LEU A 1 200 ? -15.128 -2.842 2.714 1.00 95.81 200 LEU A CA 1
ATOM 1534 C C . LEU A 1 200 ? -14.708 -2.922 1.255 1.00 95.81 200 LEU A C 1
ATOM 1536 O O . LEU A 1 200 ? -13.601 -2.516 0.918 1.00 95.81 200 LEU A O 1
ATOM 1540 N N . GLY A 1 201 ? -15.587 -3.394 0.374 1.00 93.75 201 GLY A N 1
ATOM 1541 C CA . GLY A 1 201 ? -15.283 -3.392 -1.056 1.00 93.75 201 GLY A CA 1
ATOM 1542 C C . GLY A 1 201 ? -14.205 -4.383 -1.491 1.00 93.75 201 GLY A C 1
ATOM 1543 O O . GLY A 1 201 ? -13.559 -4.162 -2.516 1.00 93.75 201 GLY A O 1
ATOM 1544 N N . TYR A 1 202 ? -13.997 -5.440 -0.710 1.00 92.56 202 TYR A N 1
ATOM 1545 C CA . TYR A 1 202 ? -13.264 -6.630 -1.127 1.00 92.56 202 TYR A CA 1
ATOM 1546 C C . TYR A 1 202 ? -14.291 -7.577 -1.740 1.00 92.56 202 TYR A C 1
ATOM 1548 O O . TYR A 1 202 ? -15.250 -7.942 -1.073 1.00 92.56 202 TYR A O 1
ATOM 1556 N N . SER A 1 203 ? -14.140 -7.879 -3.025 1.00 86.12 203 SER A N 1
ATOM 1557 C CA . SER A 1 203 ? -15.062 -8.714 -3.794 1.00 86.12 203 SER A CA 1
ATOM 1558 C C . SER A 1 203 ? -14.261 -9.515 -4.805 1.00 86.12 203 SER A C 1
ATOM 1560 O O . SER A 1 203 ? -13.299 -9.004 -5.381 1.00 86.12 203 SER A O 1
ATOM 1562 N N . THR A 1 204 ? -14.667 -10.756 -5.017 1.00 82.19 204 THR A N 1
ATOM 1563 C CA . THR A 1 204 ? -14.155 -11.690 -6.029 1.00 82.19 204 THR A CA 1
ATOM 1564 C C . THR A 1 204 ? -15.119 -11.839 -7.207 1.00 82.19 204 THR A C 1
ATOM 1566 O O . THR A 1 204 ? -14.708 -12.254 -8.287 1.00 82.19 204 THR A O 1
ATOM 1569 N N . GLU A 1 205 ? -16.392 -11.473 -7.029 1.00 79.81 205 GLU A N 1
ATOM 1570 C CA . GLU A 1 205 ? -17.459 -11.718 -8.005 1.00 79.81 205 GLU A CA 1
ATOM 1571 C C . GLU A 1 205 ? -17.537 -10.648 -9.100 1.00 79.81 205 GLU A C 1
ATOM 1573 O O . GLU A 1 205 ? -18.031 -10.900 -10.201 1.00 79.81 205 GLU A O 1
ATOM 1578 N N . HIS A 1 206 ? -17.092 -9.425 -8.803 1.00 80.38 206 HIS A N 1
ATOM 1579 C CA . HIS A 1 206 ? -17.208 -8.298 -9.722 1.00 80.38 206 HIS A CA 1
ATOM 1580 C C . HIS A 1 206 ? -16.030 -7.332 -9.624 1.00 80.38 206 HIS A C 1
ATOM 1582 O O . HIS A 1 206 ? -15.412 -7.151 -8.576 1.00 80.38 206 HIS A O 1
ATOM 1588 N N . VAL A 1 207 ? -15.752 -6.660 -10.741 1.00 81.44 207 VAL A N 1
ATOM 1589 C CA . VAL A 1 207 ? -14.765 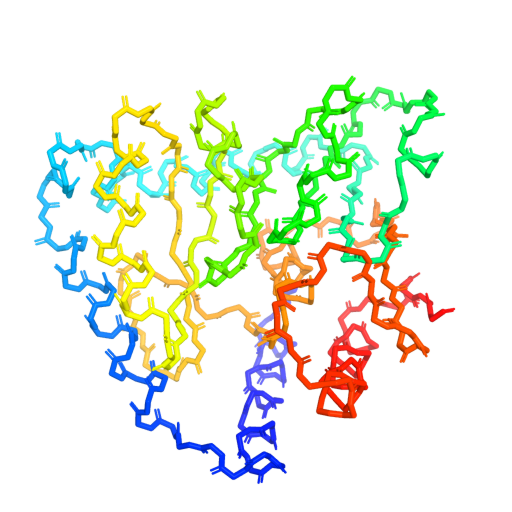-5.580 -10.796 1.00 81.44 207 VAL A CA 1
ATOM 1590 C C . VAL A 1 207 ? -15.359 -4.342 -10.129 1.00 81.44 207 VAL A C 1
ATOM 1592 O O . VAL A 1 207 ? -16.408 -3.851 -10.541 1.00 81.44 207 VAL A O 1
ATOM 1595 N N . GLY A 1 208 ? -14.692 -3.855 -9.087 1.00 82.25 208 GLY A N 1
ATOM 1596 C CA . GLY A 1 208 ? -15.130 -2.683 -8.340 1.00 82.25 208 GLY A CA 1
ATOM 1597 C C . GLY A 1 208 ? -14.974 -1.372 -9.112 1.00 82.25 208 GLY A C 1
ATOM 1598 O O . GLY A 1 208 ? -14.070 -1.252 -9.941 1.00 82.25 208 GLY A O 1
ATOM 1599 N N . GLU A 1 209 ? -15.824 -0.390 -8.794 1.00 86.00 209 GLU A N 1
ATOM 1600 C CA . GLU A 1 209 ? -15.870 0.948 -9.413 1.00 86.00 209 GLU A CA 1
ATOM 1601 C C . GLU A 1 209 ? -14.511 1.663 -9.419 1.00 86.00 209 GLU A C 1
ATOM 1603 O O . GLU A 1 209 ? -14.195 2.384 -10.361 1.00 86.00 209 GLU A O 1
ATOM 1608 N N . TRP A 1 210 ? -13.684 1.418 -8.401 1.00 85.38 210 TRP A N 1
ATOM 1609 C CA . TRP A 1 210 ? -12.392 2.080 -8.219 1.00 85.38 210 TRP A CA 1
ATOM 1610 C C . TRP A 1 210 ? -11.208 1.277 -8.757 1.00 85.38 210 TRP A C 1
ATOM 1612 O O . TRP A 1 210 ? -10.063 1.561 -8.411 1.00 85.38 210 TRP A O 1
ATOM 1622 N N . SER A 1 211 ? -11.468 0.245 -9.561 1.00 79.81 211 SER A N 1
ATOM 1623 C CA . SER A 1 211 ? -10.405 -0.519 -10.211 1.00 79.81 211 SER A CA 1
ATOM 1624 C C . SER A 1 211 ? -9.785 0.293 -11.349 1.00 79.81 211 SER A C 1
ATOM 1626 O O . SER A 1 211 ? -10.506 0.898 -12.144 1.00 79.81 211 SER A O 1
ATOM 1628 N N . GLY A 1 212 ? -8.458 0.235 -11.488 1.00 74.56 212 GLY A N 1
ATOM 1629 C CA . GLY A 1 212 ? -7.768 0.697 -12.690 1.00 74.56 212 GLY A CA 1
ATOM 1630 C C . GLY A 1 212 ? -8.274 0.015 -13.973 1.00 74.56 212 GLY A C 1
ATOM 1631 O O . GLY A 1 212 ? -8.970 -1.008 -13.945 1.00 74.56 212 GLY A O 1
ATOM 1632 N N . VAL A 1 213 ? -7.918 0.582 -15.131 1.00 73.12 213 VAL A N 1
ATOM 1633 C CA . VAL A 1 213 ? -8.310 0.049 -16.449 1.00 73.12 213 VAL A CA 1
ATOM 1634 C C . VAL A 1 213 ? -7.758 -1.366 -16.618 1.00 73.12 213 VAL A C 1
ATOM 1636 O O . VAL A 1 213 ? -6.546 -1.572 -16.625 1.00 73.12 213 VAL A O 1
ATOM 1639 N N . THR A 1 214 ? -8.642 -2.351 -16.777 1.00 77.19 214 THR A N 1
ATOM 1640 C CA . THR A 1 214 ? -8.250 -3.763 -16.768 1.00 77.19 214 THR A CA 1
ATOM 1641 C C . THR A 1 214 ? -9.161 -4.628 -17.636 1.00 77.19 214 THR A C 1
ATOM 1643 O O . THR A 1 214 ? -10.304 -4.264 -17.914 1.00 77.19 214 THR A O 1
ATOM 1646 N N . ASP A 1 215 ? -8.648 -5.783 -18.060 1.00 85.06 215 ASP A N 1
ATOM 1647 C CA . ASP A 1 215 ? -9.462 -6.833 -18.667 1.00 85.06 215 ASP A CA 1
ATOM 1648 C C . ASP A 1 215 ? -10.284 -7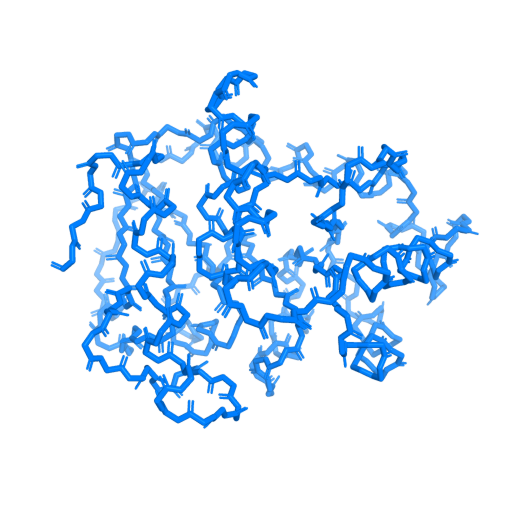.541 -17.570 1.00 85.06 215 ASP A C 1
ATOM 1650 O O . ASP A 1 215 ? -9.690 -8.045 -16.610 1.00 85.06 215 ASP A O 1
ATOM 1654 N N . PRO A 1 216 ? -11.626 -7.602 -17.673 1.00 84.75 216 PRO A N 1
ATOM 1655 C CA . PRO A 1 216 ? -12.460 -8.153 -16.606 1.00 84.75 216 PRO A CA 1
ATOM 1656 C C . PRO A 1 216 ? -12.150 -9.612 -16.253 1.00 84.75 216 PRO A C 1
ATOM 1658 O O . PRO A 1 216 ? -12.136 -9.957 -15.074 1.00 84.75 216 PRO A O 1
ATOM 1661 N N . ALA A 1 217 ? -11.871 -10.468 -17.241 1.00 87.12 217 ALA A N 1
ATOM 1662 C CA . ALA A 1 217 ? -11.604 -11.885 -16.993 1.00 87.12 217 ALA A CA 1
ATOM 1663 C C . ALA A 1 217 ? -10.254 -12.082 -16.292 1.00 87.12 217 ALA A C 1
ATOM 1665 O O . ALA A 1 217 ? -10.151 -12.841 -15.326 1.00 87.12 217 ALA A O 1
ATOM 1666 N N . LEU A 1 218 ? -9.228 -11.350 -16.735 1.00 88.12 218 LEU A N 1
ATOM 1667 C CA . LEU A 1 218 ? -7.938 -11.317 -16.058 1.00 88.12 218 LEU A CA 1
ATOM 1668 C C . LEU A 1 218 ? -8.082 -10.791 -14.626 1.00 88.12 218 LEU A C 1
ATOM 1670 O O . LEU A 1 218 ? -7.489 -11.353 -13.708 1.00 88.12 218 LEU A O 1
ATOM 1674 N N . LYS A 1 219 ? -8.879 -9.736 -14.419 1.00 88.44 219 LYS A N 1
ATOM 1675 C CA . LYS A 1 219 ? -9.089 -9.143 -13.094 1.00 88.44 219 LYS A CA 1
ATOM 1676 C C . LYS A 1 219 ? -9.765 -10.116 -12.134 1.00 88.44 219 LYS A C 1
ATOM 1678 O O . LYS A 1 219 ? -9.281 -10.239 -11.017 1.00 88.44 219 LYS A O 1
ATOM 1683 N N . LEU A 1 220 ? -10.801 -10.841 -12.558 1.00 89.62 220 LEU A N 1
ATOM 1684 C CA . LEU A 1 220 ? -11.452 -11.856 -11.718 1.00 89.62 220 LEU A CA 1
ATOM 1685 C C . LEU A 1 220 ? -10.460 -12.943 -11.278 1.00 89.62 220 LEU A C 1
ATOM 1687 O O . LEU A 1 220 ? -10.364 -13.231 -10.089 1.00 89.62 220 LEU A O 1
ATOM 1691 N N . ARG A 1 221 ? -9.609 -13.435 -12.190 1.00 93.06 221 ARG 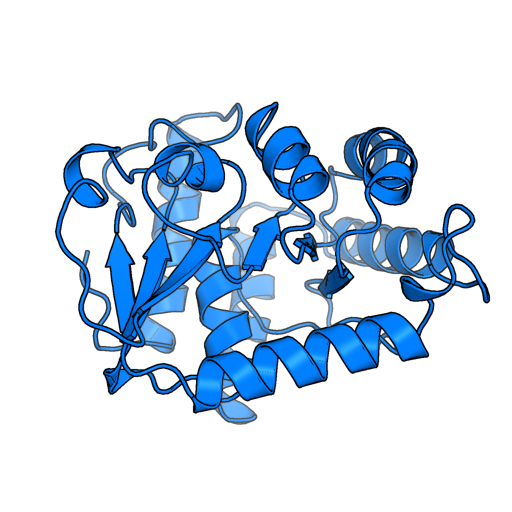A N 1
ATOM 1692 C CA . ARG A 1 221 ? -8.515 -14.355 -11.823 1.00 93.06 221 ARG A CA 1
ATOM 1693 C C . ARG A 1 221 ? -7.545 -13.753 -10.804 1.00 93.06 221 ARG A C 1
ATOM 1695 O O . ARG A 1 221 ? -7.076 -14.453 -9.914 1.00 93.06 221 ARG A O 1
ATOM 1702 N N . LYS A 1 222 ? -7.222 -12.459 -10.913 1.00 93.38 222 LYS A N 1
ATOM 1703 C CA . LYS A 1 222 ? -6.387 -11.787 -9.902 1.00 93.38 222 LYS A CA 1
ATOM 1704 C C . LYS A 1 222 ? -7.076 -11.734 -8.533 1.00 93.38 222 LYS A C 1
ATOM 1706 O O . LYS A 1 222 ? -6.399 -11.864 -7.518 1.00 93.38 222 LYS A O 1
ATOM 1711 N N . LEU A 1 223 ? -8.396 -11.553 -8.501 1.00 93.31 223 LEU A N 1
ATOM 1712 C CA . LEU A 1 223 ? -9.174 -11.500 -7.261 1.00 93.31 223 LEU A CA 1
ATOM 1713 C C . LEU A 1 223 ? -9.277 -12.872 -6.576 1.00 93.31 223 LEU A C 1
ATOM 1715 O O . LEU A 1 223 ? -9.277 -12.929 -5.352 1.00 93.31 223 LEU A O 1
ATOM 1719 N N . GLU A 1 224 ? -9.256 -13.976 -7.326 1.00 94.19 224 GLU A N 1
ATOM 1720 C CA . GLU A 1 224 ? -9.115 -15.323 -6.745 1.00 94.19 224 GLU A CA 1
ATOM 1721 C C . GLU A 1 224 ? -7.773 -15.494 -6.009 1.00 94.19 224 GLU A C 1
ATOM 1723 O O . GLU A 1 224 ? -7.707 -16.122 -4.953 1.00 94.19 224 GLU A O 1
ATOM 1728 N N . TRP A 1 225 ? -6.688 -14.913 -6.530 1.00 96.31 225 TRP A N 1
ATOM 1729 C CA . TRP A 1 225 ? -5.395 -14.902 -5.836 1.00 96.31 225 TRP A CA 1
ATOM 1730 C C . TRP A 1 225 ? -5.394 -13.992 -4.608 1.00 96.31 225 TRP A C 1
ATOM 1732 O O . TRP A 1 225 ? -4.853 -14.383 -3.575 1.00 96.31 225 TRP A O 1
ATOM 1742 N N . MET A 1 226 ? -6.038 -12.824 -4.698 1.00 95.88 226 MET A N 1
ATOM 1743 C CA . MET A 1 226 ? -6.277 -11.953 -3.542 1.00 95.88 226 MET A CA 1
ATOM 1744 C C . MET A 1 226 ? -6.998 -12.727 -2.432 1.00 95.88 226 MET A C 1
ATOM 1746 O O . MET A 1 226 ? -6.539 -12.715 -1.295 1.00 95.88 226 MET A O 1
ATOM 1750 N N . ALA A 1 227 ? -8.067 -13.458 -2.765 1.00 94.25 227 ALA A N 1
ATOM 1751 C CA . ALA A 1 227 ? -8.801 -14.292 -1.818 1.00 94.25 227 ALA A CA 1
ATOM 1752 C C . ALA A 1 227 ? -7.896 -15.314 -1.117 1.00 94.25 227 ALA A C 1
ATOM 1754 O O . ALA A 1 227 ? -7.854 -15.357 0.106 1.00 94.25 227 ALA A O 1
ATOM 1755 N N . ARG A 1 228 ? -7.080 -16.059 -1.874 1.00 94.62 228 ARG A N 1
ATOM 1756 C CA . ARG A 1 228 ? -6.132 -17.036 -1.303 1.00 94.62 228 ARG A CA 1
ATOM 1757 C C . ARG A 1 228 ? -5.124 -16.409 -0.340 1.00 94.62 228 ARG A C 1
ATOM 1759 O O . ARG A 1 228 ? -4.764 -17.032 0.653 1.00 94.62 228 ARG A O 1
ATOM 1766 N N . ILE A 1 229 ? -4.644 -15.204 -0.647 1.00 95.50 229 ILE A N 1
ATOM 1767 C CA . ILE A 1 229 ? -3.724 -14.461 0.224 1.00 95.50 229 ILE A CA 1
ATOM 1768 C C . ILE A 1 229 ? -4.433 -14.052 1.518 1.00 95.50 229 ILE A C 1
ATOM 1770 O O . ILE A 1 229 ? -3.869 -14.202 2.600 1.00 95.50 229 ILE A O 1
ATOM 1774 N N . LEU A 1 230 ? -5.666 -13.554 1.417 1.00 94.75 230 LEU A N 1
ATOM 1775 C CA . LEU A 1 230 ? -6.446 -13.131 2.577 1.00 94.75 230 LEU A CA 1
ATOM 1776 C C . LEU A 1 230 ? -6.894 -14.316 3.439 1.00 94.75 230 LEU A C 1
ATOM 1778 O O . LEU A 1 230 ? -6.820 -14.207 4.656 1.00 94.75 230 LEU A O 1
ATOM 1782 N N . ASP A 1 231 ? -7.250 -15.455 2.843 1.00 92.12 231 ASP A N 1
ATOM 1783 C CA . ASP A 1 231 ? -7.545 -16.704 3.560 1.00 92.12 231 ASP A CA 1
ATOM 1784 C C . ASP A 1 231 ? -6.342 -17.207 4.371 1.00 92.12 231 ASP A C 1
ATOM 1786 O O . ASP A 1 231 ? -6.510 -17.762 5.457 1.00 92.12 231 ASP A O 1
ATOM 1790 N N . ALA A 1 232 ? -5.124 -17.015 3.851 1.00 90.00 232 ALA A N 1
ATOM 1791 C CA . ALA A 1 232 ? -3.895 -17.399 4.539 1.00 90.00 232 ALA A CA 1
ATOM 1792 C C . ALA A 1 232 ? -3.539 -16.460 5.706 1.00 90.00 232 ALA A C 1
ATOM 1794 O O . ALA A 1 232 ? -2.908 -16.907 6.657 1.00 90.00 232 ALA A O 1
ATOM 1795 N N . LEU A 1 233 ? -3.937 -15.185 5.626 1.00 88.06 233 LEU A N 1
ATOM 1796 C CA . LEU A 1 233 ? -3.506 -14.123 6.543 1.00 88.06 233 LEU A CA 1
ATOM 1797 C C . LEU A 1 233 ? -4.564 -13.725 7.576 1.00 88.06 233 LEU A C 1
ATOM 1799 O O . LEU A 1 233 ? -4.233 -13.328 8.681 1.00 88.06 233 LEU A O 1
ATOM 1803 N N . SER A 1 234 ? -5.843 -13.720 7.210 1.00 82.56 234 SER A N 1
ATOM 1804 C CA . SER A 1 234 ? -6.892 -13.112 8.024 1.00 82.56 234 SER A CA 1
ATOM 1805 C C . SER A 1 234 ? -8.158 -13.964 8.000 1.00 82.56 234 SER A C 1
ATOM 1807 O O . SER A 1 234 ? -9.025 -13.770 7.148 1.00 82.56 234 SER A O 1
ATOM 1809 N N . PRO A 1 235 ? -8.343 -14.858 8.989 1.00 74.38 235 PRO A N 1
ATOM 1810 C CA . PRO A 1 235 ? -9.545 -15.690 9.097 1.00 74.38 235 PRO A CA 1
ATOM 1811 C C . PRO A 1 235 ? -10.848 -14.889 9.269 1.00 74.38 235 PRO A C 1
ATOM 1813 O O . PRO A 1 235 ? -11.945 -15.445 9.175 1.00 74.38 235 PRO A O 1
ATOM 1816 N N . SER A 1 236 ? -10.740 -13.598 9.608 1.00 76.00 236 SER A N 1
ATOM 1817 C CA . SER A 1 236 ? -11.868 -12.676 9.746 1.00 76.00 236 SER A CA 1
ATOM 1818 C C . SER A 1 236 ? -12.331 -12.096 8.408 1.00 76.00 236 SER A C 1
ATOM 1820 O O . SER A 1 236 ? -13.473 -11.629 8.328 1.00 76.00 236 SER A O 1
ATOM 1822 N N . TRP A 1 237 ? -11.499 -12.152 7.360 1.00 82.19 237 TRP A N 1
ATOM 1823 C CA . TRP A 1 237 ? -11.940 -11.858 6.005 1.00 82.19 237 TRP A CA 1
ATOM 1824 C C . TRP A 1 237 ? -12.930 -12.931 5.547 1.00 82.19 237 TRP A C 1
ATOM 1826 O O . TRP A 1 237 ? -12.757 -14.126 5.779 1.00 82.19 237 TRP A O 1
ATOM 1836 N N . LYS A 1 238 ? -14.018 -12.476 4.935 1.00 75.31 238 LYS A N 1
ATOM 1837 C CA . LYS A 1 238 ? -15.014 -13.323 4.291 1.00 75.31 238 LYS A CA 1
ATOM 1838 C C . LYS A 1 238 ? -15.352 -12.681 2.960 1.00 75.31 238 LYS A C 1
ATOM 1840 O O . LYS A 1 238 ? -15.500 -11.458 2.905 1.00 75.31 238 LYS A O 1
ATOM 1845 N N . GLU A 1 239 ? -15.431 -13.524 1.941 1.00 63.06 239 GLU A N 1
ATOM 1846 C CA . GLU A 1 239 ? -15.924 -13.193 0.604 1.00 63.06 239 GLU A CA 1
ATOM 1847 C C . GLU A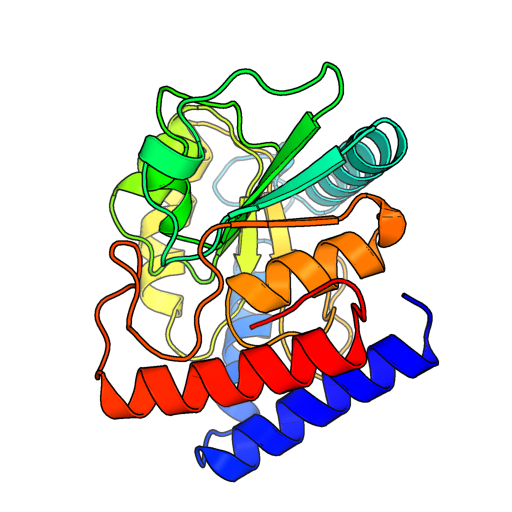 1 239 ? -17.341 -12.600 0.646 1.00 63.06 239 GLU A C 1
ATOM 1849 O O . GLU A 1 239 ? -18.176 -13.088 1.451 1.00 63.06 239 GLU A O 1
#

Foldseek 3Di:
DDPVLQVVLLVLLVVVCVVVVHDLVLLVVLVVLVLVQQPDCARLNHNLSHLVNLVVLLVVLLVLLVQAQAEEEFEQQFALVVLQDDDDPRYEYEYQALSLVSPPPRHDHQEYEYCQQQPPSVLVCLLVLREYEHERDSPSSVSCVPVVNSSVVNPRRYAYEGSHPDDDRRYDDQHDDGSRLVSVSSCVVSVRDLVRYHYGRLDLPFRHPRDGDDDGVVVSVSSVSSVVSCVSRHVPDDD

pLDDT: mean 94.47, std 5.44, range [63.06, 98.81]

Sequence (239 aa):
MDAVERSELIAIQHQIREDFGWTYHDDRESAENLLQRFNSEAPFGLPSWNHQGRQAALHSLTAALKAAEKIVFVGAAATRSMLEQDWSKGTVFVAADGSVGACMGLVDVLVVVTDLDGGVHLQEAAQKGTPMVVHAHGDNNNRLAALLPQWAKYQPPLMLTHQTDEHYEGMLNVGGFTDGDRAVCLISFLGGDEDKFTFLGYSTEHVGEWSGVTDPALKLRKLEWMARILDALSPSWKE